Protein AF-A0AAV9UUC0-F1 (afdb_monomer)

pLDDT: mean 75.9, std 23.63, range [29.08, 98.25]

Foldseek 3Di:
DPDPVVVVVVLPPDDDPLSVVCVVVVVVVVLVVVVVVDDDPPDDDDPLVVLLVSLVPDDPVVLVPDDLVSDDPSSSVSSVVSNVVVVVVVVVVVVVPDDDDDDDDDDDDDDDDDDYDDDDDDDDDDDDDDDDDDDDPPPDPDFDDQWDWCQVLVVLLCVLPPDAAADPDPDDFPDKAKDFFWKKWAFPPPVDRDIDIDRGFIKIWGWHCPPHTYIIIITGWFADPPPRGTTPMDTDSNRVSVVNSLVVCVVVVHDDDDDDDDDDDDPQDPLVGHSCSVVVRGDSPD

InterPro domains:
  IPR027377 ZAR1/RTP1-5-like, 3CxxC-type zinc finger [PF13695] (180-280)
  IPR027377 ZAR1/RTP1-5-like, 3CxxC-type zinc finger [SM01328] (180-280)

Radius of gyration: 30.14 Å; Cα contacts (8 Å, |Δi|>4): 290; chains: 1; bounding box: 79×72×81 Å

Secondar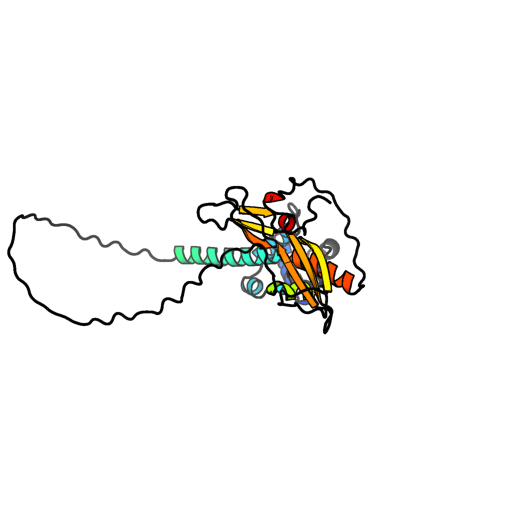y structure (DSSP, 8-state):
---HHHHHHHHHS--STHHHHHHTTTHHHHHHHHHTTT--TT----HHHHHHHHHHHS-HHHHHH--GGGS-HHHHHHHHHHHHHHHHHHHHHHHHTSPPPPP--------------------------------------PPP-SEE--GGGHHHHHTTSSS--B----SPPS-EEEEEEEEEEEESSTT---EEEEEEEEEEEEEE-SSS-EEEEEEEPBB-TTT-PBEEEEE-HHHHHHHHHHHHHHHTT---PPPP------PPP-GGGBHHHHTT---TT-

Nearest PDB structures (foldseek):
  2y8g-assembly1_A  TM=2.691E-01  e=6.510E-01  Homo sapiens
  6ywy-assembly1_M  TM=1.911E-01  e=6.510E-01  Neurospora crassa
  6z1p-assembly1_At  TM=1.693E-01  e=2.198E+00  Tetrahymena thermophila SB210

Solvent-accessible surface area (backbone atoms only — not comparable to full-atom values): 18253 Å² total; per-residue (Å²): 134,82,62,72,66,59,62,54,52,57,66,73,72,59,93,53,76,65,66,67,62,44,56,76,67,68,52,51,65,63,50,51,61,61,48,73,78,71,72,72,94,84,79,86,87,48,76,66,56,54,51,51,53,51,57,73,73,44,55,68,69,59,62,70,68,57,64,64,87,81,46,55,76,68,55,42,49,50,53,52,51,51,54,48,51,56,52,48,56,48,50,54,55,55,62,71,70,57,82,81,83,81,85,82,86,87,81,89,85,90,87,89,87,86,88,88,89,87,91,88,90,83,90,84,85,85,88,79,90,76,82,79,73,84,76,74,80,76,78,75,81,77,77,72,56,64,51,46,71,61,75,89,49,43,66,61,21,46,78,71,39,77,93,56,54,76,46,90,69,90,66,90,61,78,47,70,47,72,40,66,30,37,33,36,30,34,37,59,45,87,90,44,86,55,67,53,73,38,84,70,29,22,22,40,40,34,35,34,64,78,96,46,59,26,32,43,45,47,35,30,32,42,33,32,91,89,75,67,35,47,23,49,75,47,68,42,64,66,57,40,23,51,55,51,28,54,51,51,34,55,75,71,68,46,95,69,85,84,75,84,85,75,90,69,96,65,82,81,73,61,54,93,37,28,42,18,44,76,69,73,44,48,75,83,89,118

Structure (mmCIF, N/CA/C/O backbone):
data_AF-A0AAV9UUC0-F1
#
_entry.id   AF-A0AAV9UUC0-F1
#
loop_
_atom_site.group_PDB
_atom_site.id
_atom_site.type_symbol
_atom_site.label_atom_id
_atom_site.label_alt_id
_atom_site.label_comp_id
_atom_site.label_asym_id
_atom_site.label_entity_id
_atom_site.label_seq_id
_atom_site.pdbx_PDB_ins_code
_atom_site.Cartn_x
_atom_site.Cartn_y
_atom_site.Cartn_z
_atom_site.occupancy
_atom_site.B_iso_or_equiv
_atom_site.auth_seq_id
_atom_site.auth_comp_id
_atom_site.auth_asym_id
_atom_site.auth_atom_id
_atom_site.pdbx_PDB_model_num
ATOM 1 N N . MET A 1 1 ? -36.541 16.004 -33.985 1.00 36.81 1 MET A N 1
ATOM 2 C CA . MET A 1 1 ? -35.226 16.022 -34.664 1.00 36.81 1 MET A CA 1
ATOM 3 C C . MET A 1 1 ? -34.330 17.004 -33.922 1.00 36.81 1 MET A C 1
ATOM 5 O O . MET A 1 1 ? -34.381 18.193 -34.203 1.00 36.81 1 MET A O 1
ATOM 9 N N . LEU A 1 2 ? -33.604 16.548 -32.899 1.00 33.25 2 LEU A N 1
ATOM 10 C CA . LEU A 1 2 ? -32.629 17.401 -32.209 1.00 33.25 2 LEU A CA 1
ATOM 11 C C . LEU A 1 2 ? -31.379 17.520 -33.086 1.00 33.25 2 LEU A C 1
ATOM 13 O O . LEU A 1 2 ? -30.964 16.538 -33.702 1.00 33.25 2 LEU A O 1
ATOM 17 N N . SER A 1 3 ? -30.849 18.739 -33.214 1.00 39.12 3 SER A N 1
ATOM 18 C CA . SER A 1 3 ? -29.801 19.047 -34.185 1.00 39.12 3 SER A CA 1
ATOM 19 C C . SER A 1 3 ? -28.512 18.290 -33.860 1.00 39.12 3 SER A C 1
ATOM 21 O O . SER A 1 3 ? -28.107 18.173 -32.701 1.00 39.12 3 SER A O 1
ATOM 23 N N . LEU A 1 4 ? -27.846 17.806 -34.913 1.00 41.62 4 LEU A N 1
ATOM 24 C CA . LEU A 1 4 ? -26.535 17.141 -34.879 1.00 41.62 4 LEU A CA 1
ATOM 25 C C . LEU A 1 4 ? -25.488 17.893 -34.026 1.00 41.62 4 LEU A C 1
ATOM 27 O O . LEU A 1 4 ? -24.543 17.288 -33.526 1.00 41.62 4 LEU A O 1
ATOM 31 N N . SER A 1 5 ? -25.692 19.191 -33.794 1.00 46.78 5 SER A N 1
ATOM 32 C CA . SER A 1 5 ? -24.848 20.065 -32.983 1.00 46.78 5 SER A CA 1
ATOM 33 C C . SER A 1 5 ? -24.799 19.705 -31.491 1.00 46.78 5 SER A C 1
ATOM 35 O O . SER A 1 5 ? -23.758 19.898 -30.871 1.00 46.78 5 SER A O 1
ATOM 37 N N . ILE A 1 6 ? -25.869 19.155 -30.897 1.00 42.75 6 ILE A N 1
ATOM 38 C CA . ILE A 1 6 ? -25.872 18.787 -29.463 1.00 42.75 6 ILE A CA 1
ATOM 39 C C . ILE A 1 6 ? -25.067 17.499 -29.228 1.00 42.75 6 ILE A C 1
ATOM 41 O O . ILE A 1 6 ? -24.339 17.382 -28.242 1.00 42.75 6 ILE A O 1
ATOM 45 N N . ILE A 1 7 ? -25.142 16.555 -30.170 1.00 44.75 7 ILE A N 1
ATOM 46 C CA . ILE A 1 7 ? -24.402 15.285 -30.121 1.00 44.75 7 ILE A CA 1
ATOM 47 C C . ILE A 1 7 ? -22.898 15.531 -30.325 1.00 44.75 7 ILE A C 1
ATOM 49 O O . ILE A 1 7 ? -22.078 14.945 -29.619 1.00 44.75 7 ILE A O 1
ATOM 53 N N . GLU A 1 8 ? -22.523 16.431 -31.240 1.00 44.78 8 GLU A N 1
ATOM 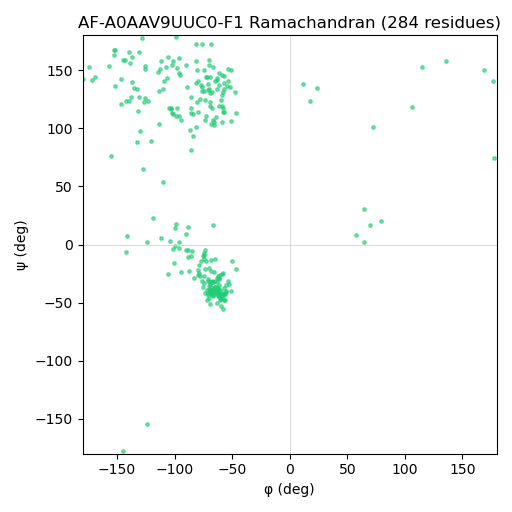54 C CA . GLU A 1 8 ? -21.126 16.853 -31.436 1.00 44.78 8 GLU A CA 1
ATOM 55 C C . GLU A 1 8 ? -20.565 17.600 -30.214 1.00 44.78 8 GLU A C 1
ATOM 57 O O . GLU A 1 8 ? -19.445 17.321 -29.784 1.00 44.78 8 GLU A O 1
ATOM 62 N N . ALA A 1 9 ? -21.358 18.468 -29.574 1.00 45.69 9 ALA A N 1
ATOM 63 C CA . ALA A 1 9 ? -20.947 19.155 -28.348 1.00 45.69 9 ALA A CA 1
ATOM 64 C C . ALA A 1 9 ? -20.687 18.179 -27.181 1.00 45.69 9 ALA A C 1
ATOM 66 O O . ALA A 1 9 ? -19.729 18.355 -26.427 1.00 45.69 9 ALA A O 1
ATOM 67 N N . PHE A 1 10 ? -21.471 17.100 -27.072 1.00 45.47 10 PHE A N 1
ATOM 68 C CA . PHE A 1 10 ? -21.267 16.052 -26.064 1.00 45.47 10 PHE A CA 1
ATOM 69 C C . PHE A 1 10 ? -20.001 15.214 -26.301 1.00 45.47 10 PHE A C 1
ATOM 71 O O . PHE A 1 10 ? -19.339 14.816 -25.341 1.00 45.47 10 PHE A O 1
ATOM 78 N N . LYS A 1 11 ? -19.622 14.972 -27.564 1.00 43.50 11 LYS A N 1
ATOM 79 C CA . LYS A 1 11 ? -18.374 14.266 -27.909 1.00 43.50 11 LYS A CA 1
ATOM 80 C C . LYS A 1 11 ? -17.124 15.068 -27.541 1.00 43.50 11 LYS A C 1
ATOM 82 O O . LYS A 1 11 ? -16.099 14.471 -27.220 1.00 43.50 11 LYS A O 1
ATOM 87 N N . LEU A 1 12 ? -17.207 16.398 -27.594 1.00 43.38 12 LEU A N 1
ATOM 88 C CA . LEU A 1 12 ? -16.079 17.304 -27.358 1.00 43.38 12 LEU A CA 1
ATOM 89 C C . LEU A 1 12 ? -15.881 17.665 -25.874 1.00 43.38 12 LEU A C 1
ATOM 91 O O . LEU A 1 12 ? -14.769 18.015 -25.485 1.00 43.38 12 LEU A O 1
ATOM 95 N N . ALA A 1 13 ? -16.918 17.549 -25.036 1.00 41.41 13 ALA A N 1
ATOM 96 C CA . ALA A 1 13 ? -16.887 17.990 -23.637 1.00 41.41 13 ALA A CA 1
ATOM 97 C C . ALA A 1 13 ? -16.424 16.929 -22.611 1.00 41.41 13 ALA A C 1
ATOM 99 O O . ALA A 1 13 ? -16.280 17.254 -21.434 1.00 41.41 13 ALA A O 1
ATOM 100 N N . ILE A 1 14 ? -16.170 15.676 -23.015 1.00 44.16 14 ILE A N 1
ATOM 101 C CA . ILE A 1 14 ? -15.767 14.592 -22.096 1.00 44.16 14 ILE A CA 1
ATOM 102 C C . ILE A 1 14 ? -14.324 14.142 -22.392 1.00 44.16 14 ILE A C 1
ATOM 104 O O . ILE A 1 14 ? -14.102 13.387 -23.344 1.00 44.16 14 ILE A O 1
ATOM 108 N N . PRO A 1 15 ? -13.324 14.525 -21.576 1.00 46.47 15 PRO A N 1
ATOM 109 C CA . PRO A 1 15 ? -11.965 14.028 -21.732 1.00 46.47 15 PRO A CA 1
ATOM 110 C C . PRO A 1 15 ? -11.796 12.709 -20.964 1.00 46.47 15 PRO A C 1
ATOM 112 O O . PRO A 1 15 ? -11.566 12.726 -19.761 1.00 46.47 15 PRO A O 1
ATOM 115 N N . SER A 1 16 ? -11.888 11.552 -21.631 1.00 47.19 16 SER A N 1
ATOM 116 C CA . SER A 1 16 ? -11.369 10.275 -21.100 1.00 47.19 16 SER A CA 1
ATOM 117 C C . SER A 1 16 ? -11.474 9.132 -22.119 1.00 47.19 16 SER A C 1
ATOM 119 O O . SER A 1 16 ? -12.381 9.083 -22.947 1.00 47.19 16 SER A O 1
ATOM 121 N N . ALA A 1 17 ? -10.584 8.141 -21.996 1.00 41.53 17 ALA A N 1
ATOM 122 C CA . ALA A 1 17 ? -10.609 6.845 -22.682 1.00 41.53 17 ALA A CA 1
ATOM 123 C C . ALA A 1 17 ? -11.957 6.086 -22.594 1.00 41.53 17 ALA A C 1
ATOM 125 O O . ALA A 1 17 ? -12.186 5.147 -23.359 1.00 41.53 17 ALA A O 1
ATOM 126 N N . THR A 1 18 ? -12.856 6.502 -21.699 1.00 45.91 18 THR A N 1
ATOM 127 C CA . THR A 1 18 ? -14.218 5.981 -21.531 1.00 45.91 18 THR A CA 1
ATOM 128 C C . THR A 1 18 ? -15.085 6.187 -22.785 1.00 45.91 18 THR A C 1
ATOM 130 O O . THR A 1 18 ? -15.780 5.263 -23.204 1.00 45.91 18 THR A O 1
ATOM 133 N N . THR A 1 19 ? -14.976 7.334 -23.469 1.00 49.44 19 THR A N 1
ATOM 134 C CA . THR A 1 19 ? -15.800 7.665 -24.651 1.00 49.44 19 THR A CA 1
ATOM 135 C C . THR A 1 19 ? -15.426 6.825 -25.882 1.00 49.44 19 THR A C 1
ATOM 137 O O . THR A 1 19 ? -16.298 6.463 -26.669 1.00 49.44 19 THR A O 1
ATOM 140 N N . ARG A 1 20 ? -14.143 6.437 -26.023 1.00 48.72 20 ARG A N 1
ATOM 141 C CA . ARG A 1 20 ? -13.647 5.565 -27.116 1.00 48.72 20 ARG A CA 1
ATOM 142 C C . ARG A 1 20 ? -14.000 4.087 -26.943 1.00 48.72 20 ARG A C 1
ATOM 144 O O . ARG A 1 20 ? -14.149 3.378 -27.929 1.00 48.72 20 ARG A O 1
ATOM 151 N N . LYS A 1 21 ? -14.095 3.597 -25.705 1.00 51.22 21 LYS A N 1
ATOM 152 C CA . LYS A 1 21 ? -14.371 2.171 -25.435 1.00 51.22 21 LYS A CA 1
ATOM 153 C C . LYS A 1 21 ? -15.841 1.816 -25.567 1.00 51.22 21 LYS A C 1
ATOM 155 O O . LYS A 1 21 ? -16.206 0.682 -25.833 1.00 51.22 21 LYS A O 1
ATOM 160 N N . MET A 1 22 ? -16.688 2.801 -25.356 1.00 44.06 22 MET A N 1
ATOM 161 C CA . MET A 1 22 ? -18.113 2.591 -25.226 1.00 44.06 22 MET A CA 1
ATOM 162 C C . MET A 1 22 ? -18.786 2.800 -26.611 1.00 44.06 22 MET A C 1
ATOM 164 O O . MET A 1 22 ? -19.773 2.136 -26.923 1.00 44.06 22 MET A O 1
ATOM 168 N N . THR A 1 23 ? -18.149 3.558 -27.519 1.00 48.72 23 THR A N 1
ATOM 169 C CA . THR A 1 23 ? -18.440 3.583 -28.970 1.00 48.72 23 THR A CA 1
ATOM 170 C C . THR A 1 23 ? -18.189 2.238 -29.670 1.00 48.72 23 THR A C 1
ATOM 172 O O . THR A 1 23 ? -18.905 1.921 -30.614 1.00 48.72 23 THR A O 1
ATOM 175 N N . SER A 1 24 ? -17.256 1.397 -29.198 1.00 44.88 24 SER A N 1
ATOM 176 C CA . SER A 1 24 ? -16.950 0.104 -29.844 1.00 44.88 24 SER A CA 1
ATOM 177 C C . SER A 1 24 ? -18.012 -0.987 -29.641 1.00 44.88 24 SER A C 1
ATOM 179 O O . SER A 1 24 ? -17.867 -2.076 -30.187 1.00 44.88 24 SER A O 1
ATOM 181 N N . LEU A 1 25 ? -19.052 -0.732 -28.841 1.00 50.44 25 LEU A N 1
ATOM 182 C CA . LEU A 1 25 ? -20.116 -1.698 -28.540 1.00 50.44 25 LEU A CA 1
ATOM 183 C C . LEU A 1 25 ? -21.480 -1.307 -29.139 1.00 50.44 25 LEU A C 1
ATOM 185 O O . LEU A 1 25 ? -22.476 -1.948 -28.822 1.00 50.44 25 LEU A O 1
ATOM 189 N N . GLY A 1 26 ? -21.564 -0.236 -29.943 1.00 50.44 26 GLY A N 1
ATOM 190 C CA . GLY A 1 26 ? -22.827 0.240 -30.542 1.00 50.44 26 GLY A CA 1
ATOM 191 C C . GLY A 1 26 ? -23.881 0.746 -29.538 1.00 50.44 26 GLY A C 1
ATOM 192 O O . GLY A 1 26 ? -24.967 1.155 -29.926 1.00 50.44 26 GLY A O 1
ATOM 193 N N . LEU A 1 27 ? -23.564 0.755 -28.240 1.00 56.34 27 LEU A N 1
ATOM 194 C CA . LEU A 1 27 ? -24.484 1.097 -27.150 1.00 56.34 27 LEU A CA 1
ATOM 195 C C . LEU A 1 27 ? -24.691 2.611 -26.968 1.00 56.34 27 LEU A C 1
ATOM 197 O O . LEU A 1 27 ? -25.663 3.014 -26.338 1.00 56.34 27 LEU A O 1
ATOM 201 N N . TRP A 1 28 ? -23.807 3.460 -27.509 1.00 53.97 28 TRP A N 1
ATOM 202 C CA . TRP A 1 28 ? -23.899 4.919 -27.334 1.00 53.97 28 TRP A CA 1
ATOM 203 C C . TRP A 1 28 ? -25.082 5.558 -28.056 1.00 53.97 28 TRP A C 1
ATOM 205 O O . TRP A 1 28 ? -25.716 6.442 -27.490 1.00 53.97 28 TRP A O 1
ATOM 215 N N . GLU A 1 29 ? -25.405 5.121 -29.274 1.00 50.56 29 GLU A N 1
ATOM 216 C CA . GLU A 1 29 ? -26.487 5.732 -30.061 1.00 50.56 29 GLU A CA 1
ATOM 217 C C . GLU A 1 29 ? -27.864 5.422 -29.465 1.00 50.56 29 GLU A C 1
ATOM 219 O O . GLU A 1 29 ? -28.715 6.303 -29.373 1.00 50.56 29 GLU A O 1
ATOM 224 N N . GLN A 1 30 ? -28.057 4.205 -28.951 1.00 52.56 30 GLN A N 1
ATOM 225 C CA . GLN A 1 30 ? -29.324 3.782 -28.350 1.00 52.56 30 GLN A CA 1
ATOM 226 C C . GLN A 1 30 ? -29.550 4.401 -26.960 1.00 52.56 30 GLN A C 1
ATOM 228 O O . GLN A 1 30 ? -30.676 4.725 -26.588 1.00 52.56 30 GLN A O 1
ATOM 233 N N . VAL A 1 31 ? -28.470 4.623 -26.207 1.00 53.94 31 VAL A N 1
ATOM 234 C CA . VAL A 1 31 ? -28.498 5.296 -24.902 1.00 53.94 31 VAL A CA 1
ATOM 235 C C . VAL A 1 31 ? -28.730 6.802 -25.064 1.00 53.94 31 VAL A C 1
ATOM 237 O O . VAL A 1 31 ? -29.563 7.352 -24.350 1.00 53.94 31 VAL A O 1
ATOM 240 N N . LEU A 1 32 ? -28.091 7.459 -26.041 1.00 52.97 32 LEU A N 1
ATOM 241 C CA . LEU A 1 32 ? -28.330 8.876 -26.350 1.00 52.97 32 LEU A CA 1
ATOM 242 C C . LEU A 1 32 ? -29.757 9.138 -26.852 1.00 52.97 32 LEU A C 1
ATOM 244 O O . LEU A 1 32 ? -30.347 10.146 -26.469 1.00 52.97 32 LEU A O 1
ATOM 248 N N . SER A 1 33 ? -30.334 8.222 -27.640 1.00 55.28 33 SER A N 1
ATOM 249 C CA . SER A 1 33 ? -31.739 8.318 -28.058 1.00 55.28 33 SER A CA 1
ATOM 250 C C . SER A 1 33 ? -32.708 8.265 -26.872 1.00 55.28 33 SER A C 1
ATOM 252 O O . SER A 1 33 ? -33.665 9.029 -26.854 1.00 55.28 33 SER A O 1
ATOM 254 N N . ASN A 1 34 ? -32.428 7.440 -25.856 1.00 50.94 34 ASN A N 1
ATOM 255 C CA . ASN A 1 34 ? -33.255 7.347 -24.645 1.00 50.94 34 ASN A CA 1
ATOM 256 C C . ASN A 1 34 ? -33.013 8.504 -23.650 1.00 50.94 34 ASN A C 1
ATOM 258 O O . ASN A 1 34 ? -33.908 8.863 -22.892 1.00 50.94 34 ASN A O 1
ATOM 262 N N . LEU A 1 35 ? -31.819 9.111 -23.645 1.00 54.06 35 LEU A N 1
ATOM 263 C CA . LEU A 1 35 ? -31.491 10.291 -22.823 1.00 54.06 35 LEU A CA 1
ATOM 264 C C . LEU A 1 35 ? -32.112 11.589 -23.353 1.00 54.06 35 LEU A C 1
ATOM 266 O O . LEU A 1 35 ? -32.373 12.505 -22.571 1.00 54.06 35 LEU A O 1
ATOM 270 N N . ALA A 1 36 ? -32.359 11.670 -24.663 1.00 50.41 36 ALA A N 1
ATOM 271 C CA . ALA A 1 36 ? -32.919 12.851 -25.313 1.00 50.41 36 ALA A CA 1
ATOM 272 C C . ALA A 1 36 ? -34.390 13.132 -24.942 1.00 50.41 36 ALA A C 1
ATOM 274 O O . ALA A 1 36 ? -34.869 14.236 -25.192 1.00 50.41 36 ALA A O 1
ATOM 275 N N . GLU A 1 37 ? -35.092 12.179 -24.321 1.00 49.06 37 GLU A N 1
ATOM 276 C CA . GLU A 1 37 ? -36.500 12.332 -23.925 1.00 49.06 37 GLU A CA 1
ATOM 277 C C . GLU A 1 37 ? -36.699 12.759 -22.456 1.00 49.06 37 GLU A C 1
ATOM 279 O O . GLU A 1 37 ? -37.833 13.015 -22.057 1.00 49.06 37 GLU A O 1
ATOM 284 N N . GLY A 1 38 ? -35.635 12.890 -21.645 1.00 51.22 38 GLY A N 1
ATOM 285 C CA . GLY A 1 38 ? -35.800 13.065 -20.190 1.00 51.22 38 GLY A CA 1
ATOM 286 C C . GLY A 1 38 ? -34.850 14.005 -19.441 1.00 51.22 38 GLY A C 1
ATOM 287 O O . GLY A 1 38 ? -35.076 14.238 -18.254 1.00 51.22 38 GLY A O 1
ATOM 288 N N . LEU A 1 39 ? -33.808 14.567 -20.060 1.00 46.81 39 LEU A N 1
ATOM 289 C CA . LEU A 1 39 ? -32.866 15.432 -19.337 1.00 46.81 39 LEU A CA 1
ATOM 290 C C . LEU A 1 39 ? -33.228 16.917 -19.456 1.00 46.81 39 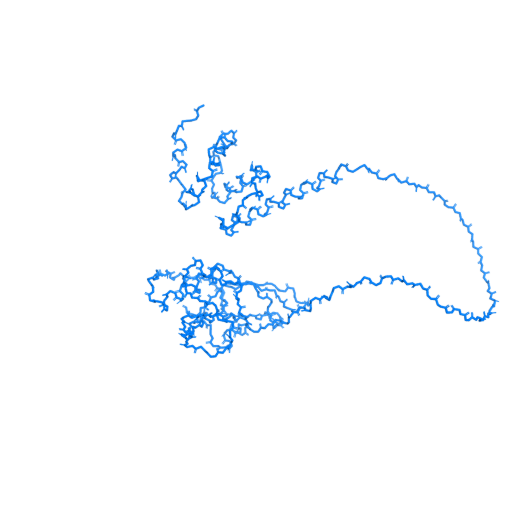LEU A C 1
ATOM 292 O O . LEU A 1 39 ? -32.995 17.552 -20.483 1.00 46.81 39 LEU A O 1
ATOM 296 N N . THR A 1 40 ? -33.742 17.502 -18.372 1.00 46.97 40 THR A N 1
ATOM 297 C CA . THR A 1 40 ? -33.781 18.961 -18.224 1.00 46.97 40 THR A CA 1
ATOM 298 C C . THR A 1 40 ? -32.375 19.470 -17.902 1.00 46.97 40 THR A C 1
ATOM 300 O O . THR A 1 40 ? -31.678 18.943 -17.037 1.00 46.97 40 THR A O 1
ATOM 303 N N . ALA A 1 41 ? -31.943 20.511 -18.616 1.00 43.00 41 ALA A N 1
ATOM 304 C CA . ALA A 1 41 ? -30.584 21.064 -18.606 1.00 43.00 41 ALA A CA 1
ATOM 305 C C . ALA A 1 41 ? -30.140 21.722 -17.275 1.00 43.00 41 ALA A C 1
ATOM 307 O O . ALA A 1 41 ? -29.186 22.494 -17.258 1.00 43.00 41 ALA A O 1
ATOM 308 N N . ALA A 1 42 ? -30.827 21.457 -16.161 1.00 42.03 42 ALA A N 1
ATOM 309 C CA . ALA A 1 42 ? -30.701 22.227 -14.927 1.00 42.03 42 ALA A CA 1
ATOM 310 C C . ALA A 1 42 ? -29.798 21.605 -13.845 1.00 42.03 42 ALA A C 1
ATOM 312 O O . ALA A 1 42 ? -29.626 22.231 -12.806 1.00 42.03 42 ALA A O 1
ATOM 313 N N . ASN A 1 43 ? -29.204 20.420 -14.035 1.00 51.72 43 ASN A N 1
ATOM 314 C CA . ASN A 1 43 ? -28.280 19.862 -13.033 1.00 51.72 43 ASN A CA 1
ATOM 315 C C . ASN A 1 43 ? -27.267 18.876 -13.632 1.00 51.72 43 ASN A C 1
ATOM 317 O O . ASN A 1 43 ? -27.385 17.662 -13.480 1.00 51.72 43 ASN A O 1
ATOM 321 N N . ILE A 1 44 ? -26.249 19.403 -14.312 1.00 53.81 44 ILE A N 1
ATOM 322 C CA . ILE A 1 44 ? -25.101 18.616 -14.775 1.00 53.81 44 ILE A CA 1
ATOM 323 C C . ILE A 1 44 ? -23.852 19.217 -14.137 1.00 53.81 44 ILE A C 1
ATOM 325 O O . ILE A 1 44 ? -23.258 20.129 -14.700 1.00 53.81 44 ILE A O 1
ATOM 329 N N . ASN A 1 45 ? -23.485 18.741 -12.945 1.00 54.78 45 ASN A N 1
ATOM 330 C CA . ASN A 1 45 ? -22.299 19.234 -12.236 1.00 54.78 45 ASN A CA 1
ATOM 331 C C . ASN A 1 45 ? -21.281 18.144 -11.853 1.00 54.78 45 ASN A C 1
ATOM 333 O O . ASN A 1 45 ? -20.243 18.489 -11.297 1.00 54.78 45 ASN A O 1
ATOM 337 N N . ASP A 1 46 ? -21.489 16.868 -12.199 1.00 74.69 46 ASP A N 1
ATOM 338 C CA . ASP A 1 46 ? -20.464 15.837 -11.988 1.00 74.69 46 ASP A CA 1
ATOM 339 C C . ASP A 1 46 ? -20.569 14.691 -13.014 1.00 74.69 46 ASP A C 1
ATOM 341 O O . ASP A 1 46 ? -21.656 14.197 -13.323 1.00 74.69 46 ASP A O 1
ATOM 345 N N . ALA A 1 47 ? -19.426 14.247 -13.545 1.00 71.62 47 ALA A N 1
ATOM 346 C CA . ALA A 1 47 ? -19.331 13.079 -14.422 1.00 71.62 47 ALA A CA 1
ATOM 347 C C . ALA A 1 47 ? -19.788 11.792 -13.710 1.00 71.62 47 ALA A C 1
ATOM 349 O O . ALA A 1 47 ? -20.310 10.874 -14.348 1.00 71.62 47 ALA A O 1
ATOM 350 N N . GLU A 1 48 ? -19.636 11.736 -12.384 1.00 80.31 48 GLU A N 1
ATOM 351 C CA . GLU A 1 48 ? -20.136 10.640 -11.556 1.00 80.31 48 GLU A CA 1
ATOM 352 C C . GLU A 1 48 ? -21.671 10.586 -11.526 1.00 80.31 48 GLU A C 1
ATOM 354 O O . GLU A 1 48 ? -22.245 9.497 -11.615 1.00 80.31 48 GLU A O 1
ATOM 359 N N . ASP A 1 49 ? -22.344 11.739 -11.484 1.00 81.31 49 ASP A N 1
ATOM 360 C CA . ASP A 1 49 ? -23.809 11.819 -11.475 1.00 81.31 49 ASP A CA 1
ATOM 361 C C . ASP A 1 49 ? -24.406 11.389 -12.814 1.00 81.31 49 ASP A C 1
ATOM 363 O O . ASP A 1 49 ? -25.369 10.618 -12.843 1.00 81.31 49 ASP A O 1
ATOM 367 N N . ILE A 1 50 ? -23.787 11.801 -13.926 1.00 82.94 50 ILE A N 1
ATOM 368 C CA . ILE A 1 50 ? -24.166 11.328 -15.265 1.00 82.94 50 ILE A CA 1
ATOM 369 C C . ILE A 1 50 ? -24.060 9.802 -15.316 1.00 82.94 50 ILE A C 1
ATOM 371 O O . ILE A 1 50 ? -24.989 9.124 -15.753 1.00 82.94 50 ILE A O 1
ATOM 375 N N . PHE A 1 51 ? -22.953 9.237 -14.831 1.00 87.31 51 PHE A N 1
ATOM 376 C CA . PHE A 1 51 ? -22.757 7.792 -14.843 1.00 87.31 51 PHE A CA 1
ATOM 377 C C . PHE A 1 51 ? -23.785 7.056 -13.974 1.00 87.31 51 PHE A C 1
ATOM 379 O O . PHE A 1 51 ? -24.326 6.032 -14.391 1.00 87.31 51 PHE A O 1
ATOM 386 N N . ARG A 1 52 ? -24.125 7.585 -12.793 1.00 86.81 52 ARG A N 1
ATOM 387 C CA . ARG A 1 52 ? -25.191 7.025 -11.946 1.00 86.81 52 ARG A CA 1
ATOM 388 C C . ARG A 1 52 ? -26.552 7.060 -12.638 1.00 86.81 52 ARG A C 1
ATOM 390 O O . ARG A 1 52 ? -27.266 6.059 -12.605 1.00 86.81 52 ARG A O 1
ATOM 397 N N . GLN A 1 53 ? -26.892 8.164 -13.300 1.00 84.38 53 GLN A N 1
ATOM 398 C CA . GLN A 1 53 ? -28.136 8.276 -14.064 1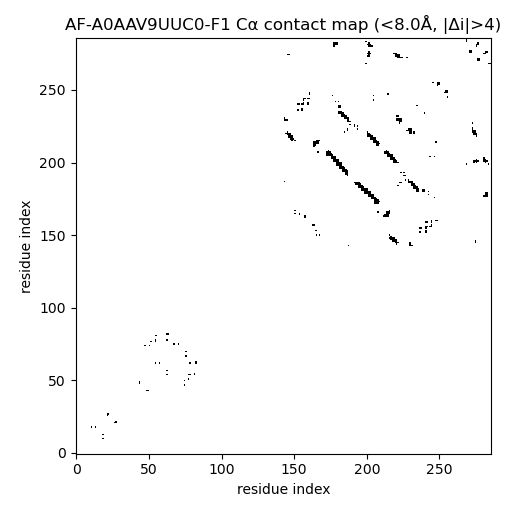.00 84.38 53 GLN A CA 1
ATOM 399 C C . GLN A 1 53 ? -28.172 7.288 -15.236 1.00 84.38 53 GLN A C 1
ATOM 401 O O . GLN A 1 53 ? -29.199 6.647 -15.460 1.00 84.38 53 GLN A O 1
ATOM 406 N N . LEU A 1 54 ? -27.049 7.092 -15.935 1.00 88.00 54 LEU A N 1
ATOM 407 C CA . LEU A 1 54 ? -26.926 6.084 -16.991 1.00 88.00 54 LEU A CA 1
ATOM 408 C C . LEU A 1 54 ? -27.195 4.671 -16.467 1.00 88.00 54 LEU A C 1
ATOM 410 O O . LEU A 1 54 ? -27.962 3.926 -17.075 1.00 88.00 54 LEU A O 1
ATOM 414 N N . LEU A 1 55 ? -26.603 4.300 -15.328 1.00 92.62 55 LEU A N 1
ATOM 415 C CA . LEU A 1 55 ? -26.835 2.991 -14.714 1.00 92.62 55 LEU A CA 1
ATOM 416 C C . LEU A 1 55 ? -28.296 2.806 -14.293 1.00 92.62 55 LEU A C 1
ATOM 418 O O . LEU A 1 55 ? -28.853 1.732 -14.522 1.00 92.62 55 LEU A O 1
ATOM 422 N N . ALA A 1 56 ? -28.927 3.846 -13.741 1.00 89.44 56 ALA A N 1
ATOM 423 C CA . ALA A 1 56 ? -30.326 3.812 -13.321 1.00 89.44 56 ALA A CA 1
ATOM 424 C C . ALA A 1 56 ? -31.285 3.538 -14.495 1.00 89.44 56 ALA A C 1
ATOM 426 O O . ALA A 1 56 ? -32.224 2.759 -14.340 1.00 89.44 56 ALA A O 1
ATOM 427 N N . HIS A 1 57 ? -31.010 4.091 -15.681 1.00 86.12 57 HIS A N 1
ATOM 428 C CA . HIS A 1 57 ? -31.839 3.899 -16.881 1.00 86.12 57 HIS A CA 1
ATOM 429 C C . HIS A 1 57 ? -31.441 2.671 -17.721 1.00 86.12 57 HIS A C 1
ATOM 431 O O . HIS A 1 57 ? -32.182 2.255 -18.610 1.00 86.12 57 HIS A O 1
ATOM 437 N N . MET A 1 58 ? -30.294 2.046 -17.444 1.00 88.81 58 MET A N 1
ATOM 438 C CA . MET A 1 58 ? -29.821 0.875 -18.186 1.00 88.81 58 MET A CA 1
ATOM 439 C C . MET A 1 58 ? -30.674 -0.373 -17.881 1.00 88.81 58 MET A C 1
ATOM 441 O O . MET A 1 58 ? -30.870 -0.701 -16.708 1.00 88.81 58 MET A O 1
ATOM 445 N N . PRO A 1 59 ? -31.129 -1.155 -18.880 1.00 89.94 59 PRO A N 1
ATOM 446 C CA . PRO A 1 59 ? -31.823 -2.423 -18.650 1.00 89.94 59 PRO A CA 1
ATOM 447 C C . PRO A 1 59 ? -30.991 -3.412 -17.824 1.00 89.94 59 PRO A C 1
ATOM 449 O O . PRO A 1 59 ? -29.773 -3.503 -17.977 1.00 89.94 59 PRO A O 1
ATOM 452 N N . ARG A 1 60 ? -31.639 -4.210 -16.961 1.00 86.00 60 ARG A N 1
ATOM 453 C CA . ARG A 1 60 ? -30.942 -5.150 -16.054 1.00 86.00 60 ARG A CA 1
ATOM 454 C C . ARG A 1 60 ? -30.012 -6.114 -16.788 1.00 86.00 60 ARG A C 1
ATOM 456 O O . ARG A 1 60 ? -28.936 -6.411 -16.282 1.00 86.00 60 ARG A O 1
ATOM 463 N N . GLU A 1 61 ? -30.427 -6.621 -17.941 1.00 85.38 61 GLU A N 1
ATOM 464 C CA . GLU A 1 61 ? -29.587 -7.541 -18.707 1.00 85.38 61 GLU A CA 1
ATOM 465 C C . GLU A 1 61 ? -28.294 -6.882 -19.170 1.00 85.38 61 GLU A C 1
ATOM 467 O O . GLU A 1 61 ? -27.230 -7.480 -19.048 1.00 85.38 61 GLU A O 1
ATOM 472 N N . GLN A 1 62 ? -28.374 -5.633 -19.628 1.00 83.19 62 GLN A N 1
ATOM 473 C CA . GLN A 1 62 ? -27.201 -4.864 -20.027 1.00 83.19 62 GLN A CA 1
ATOM 474 C C . GLN A 1 62 ? -26.319 -4.553 -18.813 1.00 83.19 62 GLN A C 1
ATOM 476 O O . GLN A 1 62 ? -25.118 -4.806 -18.861 1.00 83.19 62 GLN A O 1
ATOM 481 N N . LEU A 1 63 ? -26.919 -4.146 -17.687 1.00 89.62 63 LEU A N 1
ATOM 482 C CA . LEU A 1 63 ? -26.205 -3.899 -16.429 1.00 89.62 63 LEU A CA 1
ATOM 483 C C . LEU A 1 63 ? -25.432 -5.139 -15.941 1.00 89.62 63 LEU A C 1
ATOM 485 O O . LEU A 1 63 ? -24.328 -5.026 -15.410 1.00 89.62 63 LEU A O 1
ATOM 489 N N . ASN A 1 64 ? -25.986 -6.339 -16.121 1.00 88.75 64 ASN A N 1
ATOM 490 C CA . ASN A 1 64 ? -25.342 -7.595 -15.724 1.00 88.75 64 ASN A CA 1
ATOM 491 C C . ASN A 1 64 ? -24.260 -8.063 -16.707 1.00 88.75 64 ASN A C 1
ATOM 493 O O . ASN A 1 64 ? -23.360 -8.789 -16.297 1.00 88.75 64 ASN A O 1
ATOM 497 N N . ARG A 1 65 ? -24.330 -7.644 -17.975 1.00 87.44 65 ARG A N 1
ATOM 498 C CA . ARG A 1 65 ? -23.325 -7.952 -19.007 1.00 87.44 65 ARG A CA 1
ATOM 499 C C . ARG A 1 65 ? -22.140 -6.984 -19.003 1.00 87.44 65 ARG A C 1
ATOM 501 O O . ARG A 1 65 ? -21.191 -7.206 -19.748 1.00 87.44 65 ARG A O 1
ATOM 508 N N . LEU A 1 66 ? -22.175 -5.931 -18.182 1.00 86.69 66 LEU A N 1
ATOM 509 C CA . LEU A 1 66 ? -21.044 -5.018 -18.040 1.00 86.69 66 LEU A CA 1
ATOM 510 C C . LEU A 1 66 ? -19.813 -5.763 -17.514 1.00 86.69 66 LEU A C 1
ATOM 512 O O . LEU A 1 66 ? -19.824 -6.294 -16.398 1.00 86.69 66 LEU A O 1
ATOM 516 N N . ASP A 1 67 ? -18.748 -5.753 -18.312 1.00 85.69 67 ASP A N 1
ATOM 517 C CA . ASP A 1 67 ? -17.439 -6.257 -17.914 1.00 85.69 67 ASP A CA 1
ATOM 518 C C . ASP A 1 67 ? -16.791 -5.291 -16.920 1.00 85.69 67 ASP A C 1
ATOM 520 O O . ASP A 1 67 ? -16.374 -4.183 -17.270 1.00 85.69 67 ASP A O 1
ATOM 524 N N . MET A 1 68 ? -16.677 -5.741 -15.670 1.00 82.25 68 MET A N 1
ATOM 525 C CA . MET A 1 68 ? -16.109 -4.961 -14.574 1.00 82.25 68 MET A CA 1
ATOM 526 C C . MET A 1 68 ? -14.664 -4.526 -14.851 1.00 82.25 68 MET A C 1
ATOM 528 O O . MET A 1 68 ? -14.244 -3.502 -14.317 1.00 82.25 68 MET A O 1
ATOM 532 N N . GLY A 1 69 ? -13.909 -5.245 -15.691 1.00 71.69 69 GLY A N 1
ATOM 533 C CA . GLY A 1 69 ? -12.539 -4.900 -16.077 1.00 71.69 69 GLY A CA 1
ATOM 534 C C . GLY A 1 69 ? -12.417 -3.549 -16.787 1.00 71.69 69 GLY A C 1
ATOM 535 O O . GLY A 1 69 ? -11.390 -2.883 -16.657 1.00 71.69 69 GLY A O 1
ATOM 536 N N . ASN A 1 70 ? -13.484 -3.091 -17.448 1.00 81.56 70 ASN A N 1
ATOM 537 C CA . ASN A 1 70 ? -13.478 -1.868 -18.256 1.00 81.56 70 ASN A CA 1
ATOM 538 C C . ASN A 1 70 ? -13.749 -0.576 -17.479 1.00 81.56 70 ASN A C 1
ATOM 540 O O . ASN A 1 70 ? -13.551 0.506 -18.030 1.00 81.56 70 ASN A O 1
ATOM 544 N N . TYR A 1 71 ? -14.158 -0.680 -16.215 1.00 84.94 71 TYR A N 1
ATOM 545 C CA . TYR A 1 71 ? -14.566 0.459 -15.390 1.00 84.94 71 TYR A CA 1
ATOM 546 C C . TYR A 1 71 ? -13.517 0.785 -14.327 1.00 84.94 71 TYR A C 1
ATOM 548 O O . TYR A 1 71 ? -12.778 -0.098 -13.881 1.00 84.94 71 TYR A O 1
ATOM 556 N N . ASN A 1 72 ? -13.444 2.039 -13.883 1.00 80.38 72 ASN A N 1
ATOM 557 C CA . ASN A 1 72 ? -12.614 2.432 -12.743 1.00 80.38 72 ASN A CA 1
ATOM 558 C C . ASN A 1 72 ? -13.272 2.022 -11.405 1.00 80.38 72 ASN A C 1
ATOM 560 O O . ASN A 1 72 ? -14.398 1.533 -11.367 1.00 80.38 72 ASN A O 1
ATOM 564 N N . ARG A 1 73 ? -12.576 2.179 -10.272 1.00 72.38 73 ARG A N 1
ATOM 565 C CA . ARG A 1 73 ? -13.079 1.717 -8.961 1.00 72.38 73 ARG A CA 1
ATOM 566 C C . ARG A 1 73 ? -14.409 2.364 -8.557 1.00 72.38 73 ARG A C 1
ATOM 568 O O . ARG A 1 73 ? -15.249 1.681 -7.974 1.00 72.38 73 ARG A O 1
ATOM 575 N N . THR A 1 74 ? -14.569 3.656 -8.817 1.00 77.12 74 THR A N 1
ATOM 576 C CA . THR A 1 74 ? -15.770 4.410 -8.453 1.00 77.12 74 THR A CA 1
ATOM 577 C C . THR A 1 74 ? -16.952 3.970 -9.312 1.00 77.12 74 THR A C 1
ATOM 579 O O . THR A 1 74 ? -17.994 3.600 -8.783 1.00 77.12 74 THR A O 1
ATOM 582 N N . GLU A 1 75 ? -16.741 3.842 -10.620 1.00 86.00 75 GLU A N 1
ATOM 583 C CA . GLU A 1 75 ? -17.735 3.318 -11.562 1.00 86.00 75 GLU A CA 1
ATOM 584 C C . GLU A 1 75 ? -18.133 1.869 -11.239 1.00 86.00 75 GLU A C 1
ATOM 586 O O . GLU A 1 75 ? -19.319 1.554 -11.192 1.00 86.00 75 GLU A O 1
ATOM 591 N N . ARG A 1 76 ? -17.168 0.986 -10.930 1.00 90.00 76 ARG A N 1
ATOM 592 C CA . ARG A 1 76 ? -17.451 -0.398 -10.499 1.00 90.00 76 ARG A CA 1
ATOM 593 C C . ARG A 1 76 ? -18.315 -0.427 -9.247 1.00 90.00 76 ARG A C 1
ATOM 595 O O . ARG A 1 76 ? -19.261 -1.202 -9.174 1.00 90.00 76 ARG A O 1
ATOM 602 N N . ARG A 1 77 ? -18.005 0.439 -8.277 1.00 92.19 77 ARG A N 1
ATOM 603 C CA . ARG A 1 77 ? -18.805 0.584 -7.063 1.00 92.19 77 ARG A CA 1
ATOM 604 C C . ARG A 1 77 ? -20.231 1.015 -7.400 1.00 92.19 77 ARG A C 1
ATOM 606 O O . ARG A 1 77 ? -21.151 0.469 -6.810 1.00 92.19 77 ARG A O 1
ATOM 613 N N . PHE A 1 78 ? -20.424 1.940 -8.336 1.00 93.75 78 PHE A N 1
ATOM 614 C CA . PHE A 1 78 ? -21.763 2.376 -8.744 1.00 93.75 78 PHE A CA 1
ATOM 615 C C . PHE A 1 78 ? -22.532 1.269 -9.474 1.00 93.75 78 PHE A C 1
ATOM 617 O O . PHE A 1 78 ? -23.715 1.083 -9.207 1.00 9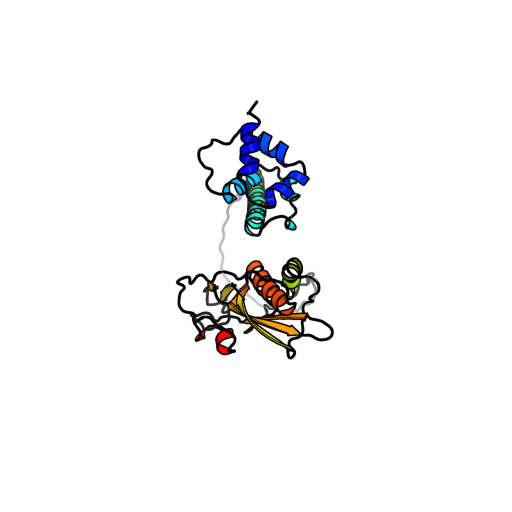3.75 78 PHE A O 1
ATOM 624 N N . ILE A 1 79 ? -21.860 0.482 -10.321 1.00 92.00 79 ILE A N 1
ATOM 625 C CA . ILE A 1 79 ? -22.448 -0.698 -10.975 1.00 92.00 79 ILE A CA 1
ATOM 626 C C . ILE A 1 79 ? -22.907 -1.720 -9.926 1.00 92.00 79 ILE A C 1
ATOM 628 O O . ILE A 1 79 ? -24.031 -2.217 -9.996 1.00 92.00 79 ILE A O 1
ATOM 632 N N . ASP A 1 80 ? -22.058 -2.026 -8.942 1.00 92.88 80 ASP A N 1
ATOM 633 C CA . ASP A 1 80 ? -22.389 -2.973 -7.876 1.00 92.88 80 ASP A CA 1
ATOM 634 C C . ASP A 1 80 ? -23.499 -2.440 -6.956 1.00 92.88 80 ASP A C 1
ATOM 636 O O . ASP A 1 80 ? -24.421 -3.186 -6.621 1.00 92.88 80 ASP A O 1
ATOM 640 N N . GLU A 1 81 ? -23.457 -1.154 -6.589 1.00 93.88 81 GLU A N 1
ATOM 641 C CA . GLU A 1 81 ? -24.521 -0.478 -5.833 1.00 93.88 81 GLU A CA 1
ATOM 642 C C . GLU A 1 81 ? -25.864 -0.597 -6.567 1.00 93.88 81 GLU A C 1
ATOM 644 O O . GLU A 1 81 ? -26.849 -1.031 -5.971 1.00 93.88 81 GLU A O 1
ATOM 649 N N . GLU A 1 82 ? -25.904 -0.312 -7.870 1.00 95.44 82 GLU A N 1
ATOM 650 C CA . GLU A 1 82 ? -27.136 -0.375 -8.660 1.00 95.44 82 GLU A CA 1
ATOM 651 C C . GLU A 1 82 ? -27.664 -1.812 -8.813 1.00 95.44 82 GLU A C 1
ATOM 653 O O . GLU A 1 82 ? -28.868 -2.064 -8.692 1.00 95.44 82 GLU A O 1
ATOM 658 N N . ARG A 1 83 ? -26.776 -2.800 -8.993 1.00 94.50 83 ARG A N 1
ATOM 659 C CA . ARG A 1 83 ? -27.155 -4.226 -9.005 1.00 94.50 83 ARG A CA 1
ATOM 660 C C . ARG A 1 83 ? -27.795 -4.647 -7.681 1.00 94.50 83 ARG A C 1
ATOM 662 O O . ARG A 1 83 ? -28.821 -5.333 -7.690 1.00 94.50 83 ARG A O 1
ATOM 669 N N . VAL A 1 84 ? -27.218 -4.228 -6.552 1.00 93.25 84 VAL A N 1
ATOM 670 C CA . VAL A 1 84 ? -27.747 -4.516 -5.210 1.00 93.25 84 VAL A CA 1
ATOM 671 C C . VAL A 1 84 ? -29.080 -3.808 -4.983 1.00 93.25 84 VAL A C 1
ATOM 673 O O . VAL A 1 84 ? -30.020 -4.445 -4.506 1.00 93.25 84 VAL A O 1
ATOM 676 N N . ASN A 1 85 ? -29.199 -2.535 -5.360 1.00 92.75 85 ASN A N 1
ATOM 677 C CA . ASN A 1 85 ? -30.435 -1.764 -5.222 1.00 92.75 85 ASN A CA 1
ATOM 678 C C . ASN A 1 85 ? -31.595 -2.438 -5.966 1.00 92.75 85 ASN A C 1
ATOM 680 O O . ASN A 1 85 ? -32.656 -2.668 -5.387 1.00 92.75 85 ASN A O 1
ATOM 684 N N . ARG A 1 86 ? -31.369 -2.873 -7.212 1.00 91.94 86 ARG A N 1
ATOM 685 C CA . ARG A 1 86 ? -32.376 -3.598 -8.006 1.00 91.94 86 ARG A CA 1
ATOM 686 C C . ARG A 1 86 ? -32.710 -4.978 -7.449 1.00 91.94 86 ARG A C 1
ATOM 688 O O . ARG A 1 86 ? -33.832 -5.450 -7.625 1.00 91.94 86 ARG A O 1
ATOM 695 N N . ALA A 1 87 ? -31.752 -5.657 -6.820 1.00 89.12 87 ALA A N 1
ATOM 696 C CA . ALA A 1 87 ? -32.006 -6.933 -6.157 1.00 89.12 87 ALA A CA 1
ATOM 697 C C . ALA A 1 87 ? -32.891 -6.753 -4.914 1.00 89.12 87 ALA A C 1
ATOM 699 O O . ALA A 1 87 ? -33.839 -7.517 -4.742 1.00 89.12 87 ALA A O 1
ATOM 700 N N . ARG A 1 88 ? -32.632 -5.716 -4.106 1.00 90.81 88 ARG A N 1
ATOM 701 C CA . ARG A 1 88 ? -33.456 -5.358 -2.940 1.00 90.81 88 ARG A CA 1
ATOM 702 C C . ARG A 1 88 ? -34.868 -4.954 -3.343 1.00 90.81 88 ARG A C 1
ATOM 704 O O . ARG A 1 88 ? -35.804 -5.590 -2.889 1.00 90.81 88 ARG A O 1
ATOM 711 N N . ALA A 1 89 ? -35.016 -4.037 -4.301 1.00 87.25 89 ALA A N 1
ATOM 712 C CA . ALA A 1 89 ? -36.331 -3.607 -4.782 1.00 87.25 89 ALA A CA 1
ATOM 713 C C . ALA A 1 89 ? -37.200 -4.782 -5.275 1.00 87.25 89 ALA A C 1
ATOM 715 O O . ALA A 1 89 ? -38.409 -4.802 -5.071 1.00 87.25 89 ALA A O 1
ATOM 716 N N . ARG A 1 90 ? -36.591 -5.806 -5.890 1.00 85.69 90 ARG A N 1
ATOM 717 C CA . ARG A 1 90 ? -37.304 -7.036 -6.278 1.00 85.69 90 ARG A CA 1
ATOM 718 C C . ARG A 1 90 ? -37.675 -7.917 -5.094 1.00 85.69 90 ARG A C 1
ATOM 720 O O . ARG A 1 90 ? -38.750 -8.502 -5.117 1.00 85.69 90 ARG A O 1
ATOM 727 N N . ALA A 1 91 ? -36.796 -8.043 -4.104 1.00 82.50 91 ALA A N 1
ATOM 728 C CA . ALA A 1 91 ? -37.102 -8.774 -2.880 1.00 82.50 91 ALA A CA 1
ATOM 729 C C . ALA A 1 91 ? -38.259 -8.104 -2.120 1.0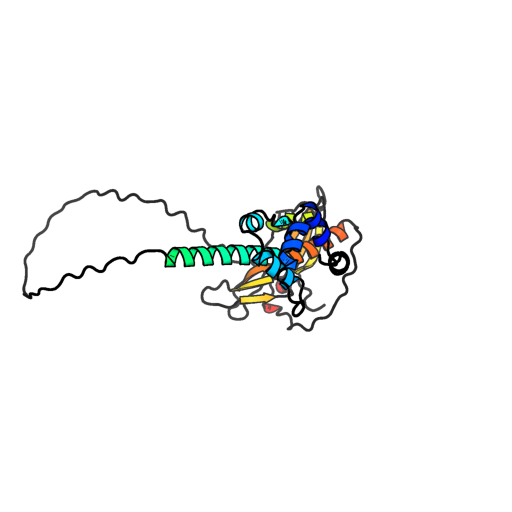0 82.50 91 ALA A C 1
ATOM 731 O O . ALA A 1 91 ? -39.167 -8.798 -1.674 1.00 82.50 91 ALA A O 1
ATOM 732 N N . ASP A 1 92 ? -38.281 -6.772 -2.079 1.00 84.56 92 ASP A N 1
ATOM 733 C CA . ASP A 1 92 ? -39.340 -5.989 -1.439 1.00 84.56 92 ASP A CA 1
ATOM 734 C C . ASP A 1 92 ? -40.682 -6.135 -2.187 1.00 84.56 92 ASP A C 1
ATOM 736 O O . ASP A 1 92 ? -41.723 -6.381 -1.572 1.00 84.56 92 ASP A O 1
ATOM 740 N N . LEU A 1 93 ? -40.670 -6.097 -3.528 1.00 81.31 93 LEU A N 1
ATOM 741 C CA . LEU A 1 93 ? -41.857 -6.380 -4.352 1.00 81.31 93 LEU A CA 1
ATOM 742 C C . LEU A 1 93 ? -42.344 -7.833 -4.215 1.00 81.31 93 LEU A C 1
ATOM 744 O O . LEU A 1 93 ? -43.547 -8.086 -4.230 1.00 81.31 93 LEU A O 1
ATOM 748 N N . ALA A 1 94 ? -41.430 -8.795 -4.075 1.00 76.62 94 ALA A N 1
ATOM 749 C CA . ALA A 1 94 ? -41.777 -10.198 -3.864 1.00 76.62 94 ALA A CA 1
ATOM 750 C C . ALA A 1 94 ? -42.370 -10.442 -2.466 1.00 76.62 94 ALA A C 1
ATOM 752 O O . ALA A 1 94 ? -43.298 -11.235 -2.331 1.00 76.62 94 ALA A O 1
ATOM 753 N N . ALA A 1 95 ? -41.880 -9.736 -1.444 1.00 72.56 95 ALA A N 1
ATOM 754 C CA . ALA A 1 95 ? -42.411 -9.798 -0.084 1.00 72.56 95 ALA A CA 1
ATOM 755 C C . ALA A 1 95 ? -43.807 -9.163 0.031 1.00 72.56 95 ALA A C 1
ATOM 757 O O . ALA A 1 95 ? -44.639 -9.640 0.795 1.00 72.56 95 ALA A O 1
ATOM 758 N N . THR A 1 96 ? -44.087 -8.129 -0.766 1.00 71.00 96 THR A N 1
ATOM 759 C CA . THR A 1 96 ? -45.386 -7.431 -0.765 1.00 71.00 96 THR A CA 1
ATOM 760 C C . THR A 1 96 ? -46.502 -8.248 -1.438 1.00 71.00 96 THR A C 1
ATOM 762 O O . THR A 1 96 ? -47.675 -8.036 -1.154 1.00 71.00 96 THR A O 1
ATOM 765 N N . ASN A 1 97 ? -46.155 -9.224 -2.287 1.00 59.16 97 ASN A N 1
ATOM 766 C CA . ASN A 1 97 ? -47.114 -10.063 -3.020 1.00 59.16 97 ASN A CA 1
ATOM 767 C C . ASN A 1 97 ? -47.356 -11.453 -2.390 1.00 59.16 97 ASN A C 1
ATOM 769 O O . ASN A 1 97 ? -47.927 -12.323 -3.049 1.00 59.16 97 ASN A O 1
ATOM 773 N N . GLN A 1 98 ? -46.943 -11.697 -1.139 1.00 51.34 98 GLN A N 1
ATOM 774 C CA . GLN A 1 98 ? -47.326 -12.928 -0.434 1.00 51.34 98 GLN A CA 1
ATOM 775 C C . GLN A 1 98 ? -48.696 -12.774 0.255 1.00 51.34 98 GLN A C 1
ATOM 777 O O . GLN A 1 98 ? -48.878 -11.832 1.027 1.00 51.34 98 GLN A O 1
ATOM 782 N N . PRO A 1 99 ? -49.665 -13.685 0.025 1.00 47.78 99 PRO A N 1
ATOM 783 C CA . PRO A 1 99 ? -50.930 -13.668 0.749 1.00 47.78 99 PRO A CA 1
ATOM 784 C C . PRO A 1 99 ? -50.712 -14.068 2.214 1.00 47.78 99 PRO A C 1
ATOM 786 O O . PRO A 1 99 ? -49.999 -15.025 2.517 1.00 47.78 99 PRO A O 1
ATOM 789 N N . ALA A 1 100 ? -51.321 -13.299 3.118 1.00 42.66 100 ALA A N 1
ATOM 790 C CA . ALA A 1 100 ? -51.196 -13.440 4.566 1.00 42.66 100 ALA A CA 1
ATOM 791 C C . ALA A 1 100 ? -51.606 -14.844 5.066 1.00 42.66 100 ALA A C 1
ATOM 793 O O . ALA A 1 100 ? -52.636 -15.359 4.624 1.00 42.66 100 ALA A O 1
ATOM 794 N N . PRO A 1 101 ? -50.885 -15.455 6.029 1.00 41.81 101 PRO A N 1
ATOM 795 C CA . PRO A 1 101 ? -51.348 -16.669 6.681 1.00 41.81 101 PRO A CA 1
ATOM 796 C C . PRO A 1 101 ? -52.419 -16.339 7.727 1.00 41.81 101 PRO A C 1
ATOM 798 O O . PRO A 1 101 ? -52.211 -15.526 8.630 1.00 41.81 101 PRO A O 1
ATOM 801 N N . SER A 1 102 ? -53.569 -16.999 7.591 1.00 37.81 102 SER A N 1
ATOM 802 C CA . SER A 1 102 ? -54.695 -16.960 8.519 1.00 37.81 102 SER A CA 1
ATOM 803 C C . SER A 1 102 ? -54.289 -17.399 9.928 1.00 37.81 102 SER A C 1
ATOM 805 O O . SER A 1 102 ? -53.671 -18.444 10.122 1.00 37.81 102 SER A O 1
ATOM 807 N N . GLN A 1 103 ? -54.680 -16.598 10.917 1.00 41.81 103 GLN A N 1
ATOM 808 C CA . GLN A 1 103 ? -54.617 -16.946 12.332 1.00 41.81 103 GLN A CA 1
ATOM 809 C C . GLN A 1 103 ? -55.721 -17.963 12.650 1.00 41.81 103 GLN A C 1
ATOM 811 O O . GLN A 1 103 ? -56.898 -17.681 12.431 1.00 41.81 103 GLN A O 1
ATOM 816 N N . THR A 1 104 ? -55.360 -19.119 13.208 1.00 29.08 104 THR A N 1
ATOM 817 C CA . THR A 1 104 ? -56.320 -20.020 13.858 1.00 29.08 104 THR A CA 1
ATOM 818 C C . THR A 1 104 ? -56.203 -19.843 15.366 1.00 29.08 104 THR A C 1
ATOM 820 O O . THR A 1 104 ? -55.184 -20.167 15.971 1.00 29.08 104 THR A O 1
ATOM 823 N N . GLN A 1 105 ? -57.263 -19.297 15.956 1.00 39.78 105 GLN A N 1
ATOM 824 C CA . GLN A 1 105 ? -57.516 -19.304 17.392 1.00 39.78 105 GLN A CA 1
ATOM 825 C C . GLN A 1 105 ? -58.036 -20.686 17.800 1.00 39.78 105 GLN A C 1
ATOM 827 O O . GLN A 1 105 ? -58.922 -21.215 17.136 1.00 39.78 105 GLN A O 1
ATOM 832 N N . THR A 1 106 ? -57.561 -21.231 18.921 1.00 30.25 106 THR A N 1
ATOM 833 C CA . THR A 1 106 ? -58.401 -22.096 19.766 1.00 30.25 106 THR A CA 1
ATOM 834 C C . THR A 1 106 ? -58.025 -21.923 21.236 1.00 30.25 106 THR A C 1
ATOM 836 O O . THR A 1 106 ? -56.870 -21.692 21.584 1.00 30.25 106 THR A O 1
ATOM 839 N N . SER A 1 107 ? -59.059 -21.968 22.061 1.00 35.84 107 SER A N 1
ATOM 840 C CA . SER A 1 107 ? -59.215 -21.493 23.432 1.00 35.84 107 SER A CA 1
ATOM 841 C C . SER A 1 107 ? -58.984 -22.562 24.515 1.00 35.84 107 SER A C 1
ATOM 843 O O . SER A 1 107 ? -59.326 -23.720 24.313 1.00 35.84 107 SER A O 1
ATOM 845 N N . SER A 1 108 ? -58.455 -22.106 25.660 1.00 37.62 108 SER A N 1
ATOM 846 C CA . SER A 1 108 ? -58.702 -22.473 27.080 1.00 37.62 108 SER A CA 1
ATOM 847 C C . SER A 1 108 ? -59.274 -23.843 27.498 1.00 37.62 108 SER A C 1
ATOM 849 O O . SER A 1 108 ? -60.384 -24.177 27.092 1.00 37.62 108 SER A O 1
ATOM 851 N N . SER A 1 109 ? -58.659 -24.455 28.529 1.00 33.50 109 SER A N 1
ATOM 852 C CA . SER A 1 109 ? -59.333 -24.794 29.810 1.00 33.50 109 SER A CA 1
ATOM 853 C C . SER A 1 109 ? -58.365 -25.314 30.897 1.00 33.50 109 SER A C 1
ATOM 855 O O . SER A 1 109 ? -57.430 -26.054 30.603 1.00 33.50 109 SER A O 1
ATOM 857 N N . ASP A 1 110 ? -58.632 -24.899 32.141 1.00 33.06 110 ASP A N 1
ATOM 858 C CA . ASP A 1 110 ? -57.917 -25.133 33.409 1.00 33.06 110 ASP A CA 1
ATOM 859 C C . ASP A 1 110 ? -57.985 -26.570 33.976 1.00 33.06 110 ASP A C 1
ATOM 861 O O . ASP A 1 110 ? -58.949 -27.291 33.726 1.00 33.06 110 ASP A O 1
ATOM 865 N N . THR A 1 111 ? -57.033 -26.947 34.851 1.00 33.91 111 THR A N 1
ATOM 866 C CA . THR A 1 111 ? -57.280 -27.314 36.278 1.00 33.91 111 THR A CA 1
ATOM 867 C C . THR A 1 111 ? -55.997 -27.696 37.051 1.00 33.91 111 THR A C 1
ATOM 869 O O . THR A 1 111 ? -55.085 -28.330 36.528 1.00 33.91 111 THR A O 1
ATOM 872 N N . ASN A 1 112 ? -55.955 -27.288 38.327 1.00 38.03 112 ASN A N 1
ATOM 873 C CA . ASN A 1 112 ? -54.943 -27.558 39.366 1.00 38.03 112 ASN A CA 1
ATOM 874 C C . ASN A 1 112 ? -55.116 -28.938 40.038 1.00 38.03 112 ASN A C 1
ATOM 876 O O . ASN A 1 112 ? -56.255 -29.322 40.286 1.00 38.03 112 ASN A O 1
ATOM 880 N N . ALA A 1 113 ? -54.022 -29.570 40.506 1.00 31.22 113 ALA A N 1
ATOM 881 C CA . ALA A 1 113 ? -53.964 -30.325 41.778 1.00 31.22 113 ALA A CA 1
ATOM 882 C C . ALA A 1 113 ? -52.519 -30.714 42.179 1.00 31.22 113 ALA A C 1
ATOM 884 O O . ALA A 1 113 ? -51.685 -31.034 41.337 1.00 31.22 113 ALA A O 1
ATOM 885 N N . SER A 1 114 ? -52.253 -30.695 43.489 1.00 35.66 114 SER A N 1
ATOM 886 C CA . SER A 1 114 ? -50.964 -30.907 44.170 1.00 35.66 114 SER A CA 1
ATOM 887 C C . SER A 1 114 ? -50.772 -32.343 44.705 1.00 35.66 114 SER A C 1
ATOM 889 O O . SER A 1 114 ? -51.738 -32.937 45.172 1.00 35.66 114 SER A O 1
ATOM 891 N N . GLY A 1 115 ? -49.516 -32.816 44.814 1.00 31.97 115 GLY A N 1
ATOM 892 C CA . GLY A 1 115 ? -49.056 -33.770 45.858 1.00 31.97 115 GLY A CA 1
ATOM 893 C C . GLY A 1 115 ? -48.594 -35.187 45.424 1.00 31.97 115 GLY A C 1
ATOM 894 O O . GLY A 1 115 ? -49.046 -35.652 44.391 1.00 31.97 115 GLY A O 1
ATOM 895 N N . PRO A 1 116 ? -47.686 -35.870 46.176 1.00 47.28 116 PRO A N 1
ATOM 896 C CA . PRO A 1 116 ? -46.494 -36.569 45.632 1.00 47.28 116 PRO A CA 1
ATOM 897 C C . PRO A 1 116 ? -46.379 -38.099 45.980 1.00 47.28 116 PRO A C 1
ATOM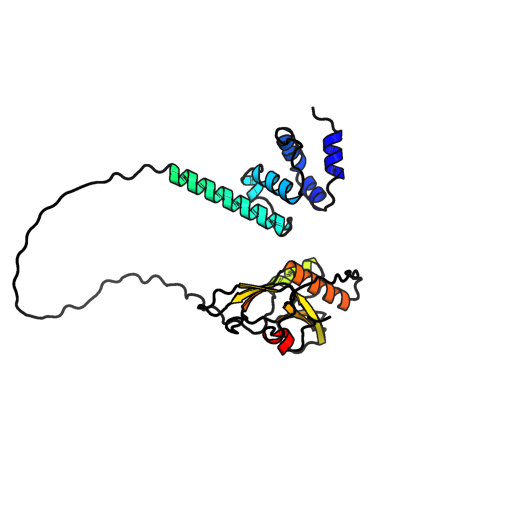 899 O O . PRO A 1 116 ? -47.405 -38.720 46.233 1.00 47.28 116 PRO A O 1
ATOM 902 N N . PRO A 1 117 ? -45.163 -38.719 46.007 1.00 57.16 117 PRO A N 1
ATOM 903 C CA . PRO A 1 117 ? -44.565 -39.696 45.061 1.00 57.16 117 PRO A CA 1
ATOM 904 C C . PRO A 1 117 ? -44.684 -41.194 45.498 1.00 57.16 117 PRO A C 1
ATOM 906 O O . PRO A 1 117 ? -45.215 -41.442 46.580 1.00 57.16 117 PRO A O 1
ATOM 909 N N . PRO A 1 118 ? -44.205 -42.213 44.722 1.00 43.25 118 PRO A N 1
ATOM 910 C CA . PRO A 1 118 ? -42.866 -42.813 44.978 1.00 43.25 118 PRO A CA 1
ATOM 911 C C . PRO A 1 118 ? -42.130 -43.554 43.805 1.00 43.25 118 PRO A C 1
ATOM 913 O O . PRO A 1 118 ? -42.729 -44.100 42.889 1.00 43.25 118 PRO A O 1
ATOM 916 N N . VAL A 1 119 ? -40.790 -43.566 43.915 1.00 35.25 119 VAL A N 1
ATOM 917 C CA . VAL A 1 119 ? -39.720 -44.577 43.635 1.00 35.25 119 VAL A CA 1
ATOM 918 C C . VAL A 1 119 ? -39.969 -45.818 42.727 1.00 35.25 119 VAL A C 1
ATOM 920 O O . VAL A 1 119 ? -40.762 -46.676 43.092 1.00 35.25 119 VAL A O 1
ATOM 923 N N . HIS A 1 120 ? -39.169 -46.011 41.653 1.00 33.19 120 HIS A N 1
ATOM 924 C CA . HIS A 1 120 ? -38.129 -47.072 41.477 1.00 33.19 120 HIS A CA 1
ATOM 925 C C . HIS A 1 120 ? -37.567 -47.200 40.034 1.00 33.19 120 HIS A C 1
ATOM 927 O O . HIS A 1 120 ? -38.234 -46.914 39.047 1.00 33.19 120 HIS A O 1
ATOM 933 N N . ASN A 1 121 ? -36.298 -47.629 39.976 1.00 34.62 121 ASN A N 1
ATOM 934 C CA . ASN A 1 121 ? -35.366 -47.782 38.844 1.00 34.62 121 ASN A CA 1
ATOM 935 C C . ASN A 1 121 ? -35.735 -48.865 37.803 1.00 34.62 121 ASN A C 1
ATOM 937 O O . ASN A 1 121 ? -36.264 -49.899 38.194 1.00 34.62 121 ASN A O 1
ATOM 941 N N . HIS A 1 122 ? -35.299 -48.708 36.541 1.00 32.59 122 HIS A N 1
ATOM 942 C CA . HIS A 1 122 ? -34.255 -49.542 35.896 1.00 32.59 122 HIS A CA 1
ATOM 943 C C . HIS A 1 122 ? -34.013 -49.178 34.412 1.00 32.59 122 HIS A C 1
ATOM 945 O O . HIS A 1 122 ? -34.938 -48.864 33.672 1.00 32.59 122 HIS A O 1
ATOM 951 N N . ASP A 1 123 ? -32.724 -49.218 34.057 1.00 30.86 123 ASP A N 1
ATOM 952 C CA . ASP A 1 123 ? -32.030 -49.500 32.786 1.00 30.86 123 ASP A CA 1
ATOM 953 C C . ASP A 1 123 ? -32.797 -49.574 31.453 1.00 30.86 123 ASP A C 1
ATOM 955 O O . ASP A 1 123 ? -33.800 -50.265 31.309 1.00 30.86 123 ASP A O 1
ATOM 959 N N . GLY A 1 124 ? -32.212 -48.982 30.403 1.00 32.41 124 GLY A N 1
ATOM 960 C CA . GLY A 1 124 ? -32.715 -49.160 29.038 1.00 32.41 124 GLY A CA 1
ATOM 961 C C . GLY A 1 124 ? -31.968 -48.369 27.972 1.00 32.41 124 GLY A C 1
ATOM 962 O O . GLY A 1 124 ? -32.441 -47.361 27.466 1.00 32.41 124 GLY A O 1
ATOM 963 N N . GLN A 1 125 ? -30.774 -48.845 27.664 1.00 32.16 125 GLN A N 1
ATOM 964 C CA . GLN A 1 125 ? -29.850 -48.432 26.614 1.00 32.16 125 GLN A CA 1
ATOM 965 C C . GLN A 1 125 ? -30.473 -48.408 25.195 1.00 32.16 125 GLN A C 1
ATOM 967 O O . GLN A 1 125 ? -31.276 -49.264 24.846 1.00 32.16 125 GLN A O 1
ATOM 972 N N . ALA A 1 126 ? -29.929 -47.509 24.364 1.00 29.53 126 ALA A N 1
ATOM 973 C CA . ALA A 1 126 ? -29.636 -47.680 22.931 1.00 29.53 126 ALA A CA 1
ATOM 974 C C . ALA A 1 126 ? -30.512 -46.988 21.854 1.00 29.53 126 ALA A C 1
ATOM 976 O O . ALA A 1 126 ? -31.660 -47.323 21.584 1.00 29.53 126 ALA A O 1
ATOM 977 N N . SER A 1 127 ? -29.787 -46.129 21.120 1.00 34.22 127 SER A N 1
ATOM 978 C CA . SER A 1 127 ? -29.821 -45.856 19.673 1.00 34.22 127 SER A CA 1
ATOM 979 C C . SER A 1 127 ? -30.995 -45.092 19.053 1.00 34.22 127 SER A C 1
ATOM 981 O O . SER A 1 127 ? -31.986 -45.673 18.634 1.00 34.22 127 SER A O 1
ATOM 983 N N . ASN A 1 128 ? -30.751 -43.801 18.789 1.00 33.84 128 ASN A N 1
ATOM 984 C CA . ASN A 1 128 ? -31.264 -43.121 17.598 1.00 33.84 128 ASN A CA 1
ATOM 985 C C . ASN A 1 128 ? -30.092 -42.442 16.854 1.00 33.84 128 ASN A C 1
ATOM 987 O O . ASN A 1 128 ? -29.390 -41.627 17.461 1.00 33.84 128 ASN A O 1
ATOM 991 N N . PRO A 1 129 ? -29.841 -42.755 15.568 1.00 34.00 129 PRO A N 1
ATOM 992 C CA . PRO A 1 129 ? -28.756 -42.159 14.801 1.00 34.00 129 PRO A CA 1
ATOM 993 C C . PRO A 1 129 ? -29.220 -40.816 14.225 1.00 34.00 129 PRO A C 1
ATOM 995 O O . PRO A 1 129 ? -29.816 -40.751 13.152 1.00 34.00 129 PRO A O 1
ATOM 998 N N . SER A 1 130 ? -28.948 -39.721 14.937 1.00 37.03 130 SER A N 1
ATOM 999 C CA . SER A 1 130 ? -29.088 -38.387 14.352 1.00 37.03 130 SER A CA 1
ATOM 1000 C C . SER A 1 130 ? -27.858 -38.089 13.503 1.00 37.03 130 SER A C 1
ATOM 1002 O O . SER A 1 130 ? -26.734 -38.011 14.001 1.00 37.03 130 SER A O 1
ATOM 1004 N N . SER A 1 131 ? -28.100 -37.984 12.199 1.00 38.78 131 SER A N 1
ATOM 1005 C CA . SER A 1 131 ? -27.126 -37.666 11.162 1.00 38.78 131 SER A CA 1
ATOM 1006 C C . SER A 1 131 ? -26.328 -36.412 11.522 1.00 38.78 131 SER A C 1
ATOM 1008 O O . SER A 1 131 ? -26.817 -35.287 11.424 1.00 38.78 131 SER A O 1
ATOM 1010 N N . ALA A 1 132 ? -25.073 -36.618 11.915 1.00 38.34 132 ALA A N 1
ATOM 1011 C CA . ALA A 1 132 ? -24.085 -35.565 12.040 1.00 38.34 132 ALA A CA 1
ATOM 1012 C C . ALA A 1 132 ? -23.791 -34.998 10.645 1.00 38.34 132 ALA A C 1
ATOM 1014 O O . ALA A 1 132 ? -23.074 -35.604 9.849 1.00 38.34 132 ALA A O 1
ATOM 1015 N N . GLN A 1 133 ? -24.346 -33.826 10.336 1.00 43.31 133 GLN A N 1
ATOM 1016 C CA . GLN A 1 133 ? -23.819 -33.030 9.237 1.00 43.31 133 GLN A CA 1
ATOM 1017 C C . GLN A 1 133 ? -22.415 -32.534 9.618 1.00 43.31 133 GLN A C 1
ATOM 1019 O O . GLN A 1 133 ? -22.240 -31.997 10.717 1.00 43.31 133 GLN A O 1
ATOM 1024 N N . PRO A 1 134 ? -21.404 -32.677 8.743 1.00 36.84 134 PRO A N 1
ATOM 1025 C CA . PRO A 1 134 ? -20.075 -32.156 9.007 1.00 36.84 134 PRO A CA 1
ATOM 1026 C C . PRO A 1 134 ? -20.138 -30.628 9.018 1.00 36.84 134 PRO A C 1
ATOM 1028 O O . PRO A 1 134 ? -20.258 -29.983 7.976 1.00 36.84 134 PRO A O 1
ATOM 1031 N N . THR A 1 135 ? -20.043 -30.022 10.200 1.00 42.50 135 THR A N 1
ATOM 1032 C CA . THR A 1 135 ? -19.764 -28.592 10.303 1.00 42.50 135 THR A CA 1
ATOM 1033 C C . THR A 1 135 ? -18.377 -28.355 9.727 1.00 42.50 135 THR A C 1
ATOM 1035 O O . THR A 1 135 ? -17.373 -28.762 10.315 1.00 42.50 135 THR A O 1
ATOM 1038 N N . THR A 1 136 ? -18.316 -27.705 8.567 1.00 41.38 136 THR A N 1
ATOM 1039 C CA . THR A 1 136 ? -17.066 -27.224 7.975 1.00 41.38 136 THR A CA 1
ATOM 1040 C C . THR A 1 136 ? -16.251 -26.478 9.040 1.00 41.38 136 THR A C 1
ATOM 1042 O O . THR A 1 136 ? -16.821 -25.608 9.713 1.00 41.38 136 THR A O 1
ATOM 1045 N N . PRO A 1 137 ? -14.946 -26.763 9.216 1.00 38.47 137 PRO A N 1
ATOM 1046 C CA . PRO A 1 137 ? -14.136 -26.103 10.229 1.00 38.47 137 PRO A CA 1
ATOM 1047 C C . PRO A 1 137 ? -14.161 -24.593 10.004 1.00 38.47 137 PRO A C 1
ATOM 1049 O O . PRO A 1 137 ? -13.730 -24.089 8.966 1.00 38.47 137 PRO A O 1
ATOM 1052 N N . ARG A 1 138 ? -14.689 -23.854 10.982 1.00 47.47 138 ARG A N 1
ATOM 1053 C CA . ARG A 1 138 ? -14.687 -22.392 10.981 1.00 47.47 138 ARG A CA 1
ATOM 1054 C C . ARG A 1 138 ? -13.234 -21.931 10.921 1.00 47.47 138 ARG A C 1
ATOM 1056 O O . ARG A 1 138 ? -12.533 -22.017 11.925 1.00 47.47 138 ARG A O 1
ATOM 1063 N N . ALA A 1 139 ? -12.796 -21.454 9.754 1.00 45.56 139 ALA A N 1
ATOM 1064 C CA . ALA A 1 139 ? -11.435 -20.983 9.527 1.00 45.56 139 ALA A CA 1
ATOM 1065 C C . ALA A 1 139 ? -11.005 -20.057 10.676 1.00 45.56 139 ALA A C 1
ATOM 1067 O O . ALA A 1 139 ? -11.579 -18.982 10.889 1.00 45.56 139 ALA A O 1
ATOM 1068 N N . SER A 1 140 ? -10.029 -20.503 11.466 1.00 52.03 140 SER A N 1
ATOM 1069 C CA . SER A 1 140 ? -9.494 -19.728 12.577 1.00 52.03 140 SER A CA 1
ATOM 1070 C C . SER A 1 140 ? -8.952 -18.413 12.022 1.00 52.03 140 SER A C 1
ATOM 1072 O O . SER A 1 140 ? -8.058 -18.418 11.174 1.00 52.03 140 SER A O 1
ATOM 1074 N N . LYS A 1 141 ? -9.502 -17.276 12.464 1.00 65.25 141 LYS A N 1
ATOM 1075 C CA . LYS A 1 141 ? -9.036 -15.952 12.028 1.00 65.25 141 LYS A CA 1
ATOM 1076 C C . LYS A 1 141 ? -7.550 -15.821 12.376 1.00 65.25 141 LYS A C 1
ATOM 1078 O O . LYS A 1 141 ? -7.210 -15.816 13.559 1.00 65.25 141 LYS A O 1
ATOM 1083 N N . LYS A 1 142 ? -6.684 -15.736 11.360 1.00 76.44 142 LYS A N 1
ATOM 1084 C CA . LYS A 1 142 ? -5.239 -15.530 11.542 1.00 76.44 142 LYS A CA 1
ATOM 1085 C C . LYS A 1 142 ? -5.010 -14.275 12.392 1.00 76.44 142 LYS A C 1
ATOM 1087 O O . LYS A 1 142 ? -5.687 -13.263 12.200 1.00 76.44 142 LYS A O 1
ATOM 1092 N N . LYS A 1 143 ? -4.090 -14.360 13.358 1.00 88.31 143 LYS A N 1
ATOM 1093 C CA . LYS A 1 143 ? -3.703 -13.211 14.188 1.00 88.31 143 LYS A CA 1
ATOM 1094 C C . LYS A 1 143 ? -3.064 -12.137 13.292 1.00 88.31 143 LYS A C 1
ATOM 1096 O O . LYS A 1 143 ? -2.333 -12.507 12.373 1.00 88.31 143 LYS A O 1
ATOM 1101 N N . PRO A 1 144 ? -3.320 -10.841 13.535 1.00 93.31 144 PRO A N 1
ATOM 1102 C CA . PRO A 1 144 ? -2.669 -9.797 12.763 1.00 93.31 144 PRO A CA 1
ATOM 1103 C C . PRO A 1 144 ? -1.152 -9.798 12.968 1.00 93.31 144 PRO A C 1
ATOM 1105 O O . PRO A 1 144 ? -0.675 -10.024 14.079 1.00 93.31 144 PRO A O 1
ATOM 1108 N N . GLN A 1 145 ? -0.418 -9.506 11.900 1.00 96.19 145 GLN A N 1
ATOM 1109 C CA . GLN A 1 145 ? 1.042 -9.439 11.853 1.00 96.19 145 GLN A CA 1
ATOM 1110 C C . GLN A 1 145 ? 1.521 -7.981 11.791 1.00 96.19 145 GLN A C 1
ATOM 1112 O O . GLN A 1 145 ? 0.741 -7.081 11.464 1.00 96.19 145 GLN A O 1
ATOM 1117 N N . SER A 1 146 ? 2.793 -7.740 12.118 1.00 97.00 146 SER A N 1
ATOM 1118 C CA . SER A 1 146 ? 3.418 -6.410 12.046 1.00 97.00 146 SER A CA 1
ATOM 1119 C C . SER A 1 146 ? 3.622 -5.926 10.610 1.00 97.00 146 SER A C 1
ATOM 1121 O O . SER A 1 146 ? 3.719 -4.726 10.380 1.00 97.00 146 SER A O 1
ATOM 1123 N N . TRP A 1 147 ? 3.625 -6.834 9.637 1.00 97.69 147 TRP A N 1
ATOM 1124 C CA . TRP A 1 147 ? 3.657 -6.533 8.212 1.00 97.69 147 TRP A CA 1
ATOM 1125 C C . TRP A 1 147 ? 2.989 -7.653 7.410 1.00 97.69 147 TRP A C 1
ATOM 1127 O O . TRP A 1 147 ? 2.784 -8.757 7.916 1.00 97.69 147 TRP A O 1
ATOM 1137 N N . TYR A 1 148 ? 2.644 -7.359 6.158 1.00 96.81 148 TYR A N 1
ATOM 1138 C CA . TYR A 1 148 ? 2.100 -8.327 5.205 1.00 96.81 148 TYR A CA 1
ATOM 1139 C C . TYR A 1 148 ? 2.703 -8.123 3.820 1.00 96.81 148 TYR A C 1
ATOM 1141 O O . TYR A 1 148 ? 3.096 -7.011 3.461 1.00 96.81 148 TYR A O 1
ATOM 1149 N N . MET A 1 149 ? 2.683 -9.189 3.025 1.00 96.88 149 MET A N 1
ATOM 1150 C CA . MET A 1 149 ? 2.808 -9.105 1.573 1.00 96.88 149 MET A CA 1
ATOM 1151 C C . MET A 1 149 ? 1.439 -9.251 0.913 1.00 96.88 149 MET A C 1
ATOM 1153 O O . MET A 1 149 ? 0.513 -9.821 1.493 1.00 96.88 149 MET A O 1
ATOM 1157 N N . TYR A 1 150 ? 1.333 -8.759 -0.319 1.00 96.50 150 TYR A N 1
ATOM 1158 C CA . TYR A 1 150 ? 0.100 -8.799 -1.101 1.00 96.50 150 TYR A CA 1
ATOM 1159 C C . TYR A 1 150 ? 0.327 -9.420 -2.492 1.00 96.50 150 TYR A C 1
ATOM 1161 O O . TYR A 1 150 ? 0.164 -8.722 -3.496 1.00 96.50 150 TYR A O 1
ATOM 1169 N N . PRO A 1 151 ? 0.692 -10.718 -2.584 1.00 96.88 151 PRO A N 1
ATOM 1170 C CA . PRO A 1 151 ? 0.861 -11.410 -3.870 1.00 96.88 151 PRO A CA 1
ATOM 1171 C C . PRO A 1 151 ? -0.369 -11.281 -4.778 1.00 96.88 151 PRO A C 1
ATOM 1173 O O . PRO A 1 151 ? -0.246 -11.145 -5.990 1.00 96.88 151 PRO A O 1
ATOM 1176 N N . GLN A 1 152 ? -1.568 -11.241 -4.191 1.00 97.12 152 GLN A N 1
ATOM 1177 C CA . GLN A 1 152 ? -2.830 -11.088 -4.912 1.00 97.12 152 GLN A CA 1
ATOM 1178 C C . GLN A 1 152 ? -2.990 -9.738 -5.631 1.00 97.12 152 GLN A C 1
ATOM 1180 O O . GLN A 1 152 ? -3.919 -9.593 -6.420 1.00 97.12 152 GLN A O 1
ATOM 1185 N N . TYR A 1 153 ? -2.133 -8.748 -5.352 1.00 97.50 153 TYR A N 1
ATOM 1186 C CA . TYR A 1 153 ? -2.124 -7.459 -6.055 1.00 97.50 153 TYR A CA 1
ATOM 1187 C C . TYR A 1 153 ? -1.106 -7.395 -7.198 1.00 97.50 153 TYR A C 1
ATOM 1189 O O . TYR A 1 153 ? -0.968 -6.357 -7.846 1.00 97.50 153 TYR A O 1
ATOM 1197 N N . HIS A 1 154 ? -0.389 -8.492 -7.460 1.00 97.69 154 HIS A N 1
ATOM 1198 C CA . HIS A 1 154 ? 0.527 -8.578 -8.589 1.00 97.69 154 HIS A CA 1
ATOM 1199 C C . HIS A 1 154 ? -0.149 -8.313 -9.948 1.00 97.69 154 HIS A C 1
ATOM 1201 O O . HIS A 1 154 ? 0.422 -7.533 -10.706 1.00 97.69 154 HIS A O 1
ATOM 1207 N N . PRO A 1 155 ? -1.362 -8.824 -10.258 1.00 97.81 155 PRO A N 1
ATOM 1208 C CA . PRO A 1 155 ? -2.010 -8.539 -11.543 1.00 97.81 155 PRO A CA 1
ATOM 1209 C C . PRO A 1 155 ? -2.162 -7.038 -11.835 1.00 97.81 155 PRO A C 1
ATOM 1211 O O . PRO A 1 155 ? -1.871 -6.582 -12.934 1.00 97.81 155 PRO A O 1
ATOM 1214 N N . GLN A 1 156 ? -2.516 -6.234 -10.829 1.00 98.25 156 GLN A N 1
ATOM 1215 C CA . GLN A 1 156 ? -2.659 -4.782 -10.966 1.00 98.25 156 GLN A CA 1
ATOM 1216 C C . GLN A 1 156 ? -1.306 -4.080 -11.145 1.00 98.25 156 GLN A C 1
ATOM 1218 O O . GLN A 1 156 ? -1.224 -3.028 -11.779 1.00 98.25 156 GLN A O 1
ATOM 1223 N N . VAL A 1 157 ? -0.227 -4.634 -10.591 1.00 98.06 157 VAL A N 1
ATOM 1224 C CA . VAL A 1 157 ? 1.129 -4.145 -10.878 1.00 98.06 157 VAL A CA 1
ATOM 1225 C C . VAL A 1 157 ? 1.526 -4.516 -12.309 1.00 98.06 157 VAL A C 1
ATOM 1227 O O . VAL A 1 157 ? 2.026 -3.654 -13.027 1.00 98.06 157 VAL A O 1
ATOM 1230 N N . ALA A 1 158 ? 1.235 -5.743 -12.745 1.00 97.19 158 ALA A N 1
ATOM 1231 C CA . ALA A 1 158 ? 1.552 -6.247 -14.080 1.00 97.19 158 ALA A CA 1
ATOM 1232 C C . ALA A 1 158 ? 0.829 -5.477 -15.203 1.00 97.19 158 ALA A C 1
ATOM 1234 O O . ALA A 1 158 ? 1.409 -5.248 -16.259 1.00 97.19 158 ALA A O 1
ATOM 1235 N N . GLU A 1 159 ? -0.384 -4.966 -14.954 1.00 97.12 159 GLU A N 1
ATOM 1236 C CA . GLU A 1 159 ? -1.073 -4.023 -15.857 1.00 97.12 159 GLU A CA 1
ATOM 1237 C C . GLU A 1 159 ? -0.267 -2.737 -16.128 1.00 97.12 159 GLU A C 1
ATOM 1239 O O . GLU A 1 159 ? -0.492 -2.052 -17.125 1.00 97.12 159 GLU A O 1
ATOM 1244 N N . ARG A 1 160 ? 0.634 -2.357 -15.213 1.00 97.12 160 ARG A N 1
ATOM 1245 C CA . ARG A 1 160 ? 1.380 -1.088 -15.248 1.00 97.12 160 ARG A CA 1
ATOM 1246 C C . ARG A 1 160 ? 2.840 -1.272 -15.650 1.00 97.12 160 ARG A C 1
ATOM 1248 O O . ARG A 1 160 ? 3.439 -0.304 -16.127 1.00 97.12 160 ARG A O 1
ATOM 1255 N N . VAL A 1 161 ? 3.414 -2.454 -15.425 1.00 96.31 161 VAL A N 1
ATOM 1256 C CA . VAL A 1 161 ? 4.795 -2.810 -15.772 1.00 96.31 161 VAL A CA 1
ATOM 1257 C C . VAL A 1 161 ? 4.885 -4.291 -16.148 1.00 96.31 161 VAL A C 1
ATOM 1259 O O . VAL A 1 161 ? 4.553 -5.162 -15.350 1.00 96.31 161 VAL A O 1
ATOM 1262 N N . ALA A 1 162 ? 5.343 -4.565 -17.369 1.00 94.44 162 ALA A N 1
ATOM 1263 C CA . ALA A 1 162 ? 5.495 -5.922 -17.882 1.00 94.44 162 ALA A CA 1
ATOM 1264 C C . ALA A 1 162 ? 6.799 -6.588 -17.405 1.00 94.44 162 ALA A C 1
ATOM 1266 O O . ALA A 1 162 ? 7.774 -5.900 -17.069 1.00 94.44 162 ALA A O 1
ATOM 1267 N N . ASP A 1 163 ? 6.792 -7.923 -17.443 1.00 94.12 163 ASP A N 1
ATOM 1268 C CA . ASP A 1 163 ? 7.956 -8.816 -17.326 1.00 94.12 163 ASP A CA 1
ATOM 1269 C C . ASP A 1 163 ? 8.701 -8.787 -15.983 1.00 94.12 163 ASP A C 1
ATOM 1271 O O . ASP A 1 163 ? 9.905 -9.021 -15.919 1.00 94.12 163 ASP A O 1
ATOM 1275 N N . VAL A 1 164 ? 7.990 -8.517 -14.884 1.00 96.75 164 VAL A N 1
ATOM 1276 C CA . VAL A 1 164 ? 8.568 -8.501 -13.530 1.00 96.75 164 VAL A CA 1
ATOM 1277 C C . VAL A 1 164 ? 7.704 -9.349 -12.592 1.00 96.75 164 VAL A C 1
ATOM 1279 O O . VAL A 1 164 ? 6.682 -8.856 -12.110 1.00 96.75 164 VAL A O 1
ATOM 1282 N N . PRO A 1 165 ? 8.066 -10.619 -12.326 1.00 96.81 165 PRO A N 1
ATOM 1283 C CA . PRO A 1 165 ? 7.264 -11.503 -11.489 1.00 96.81 165 PRO A CA 1
ATOM 1284 C C . PRO A 1 165 ? 7.287 -11.089 -10.015 1.00 96.81 165 PRO A C 1
ATOM 1286 O O . PRO A 1 165 ? 8.242 -10.486 -9.514 1.00 96.81 165 PRO A O 1
ATOM 1289 N N . PHE A 1 166 ? 6.230 -11.465 -9.298 1.00 96.88 166 PHE A N 1
ATOM 1290 C CA . PHE A 1 166 ? 6.193 -11.365 -7.844 1.00 96.88 166 PHE A CA 1
ATOM 1291 C C . PHE A 1 166 ? 7.023 -12.484 -7.195 1.00 96.88 166 PHE A C 1
ATOM 1293 O O . PHE A 1 166 ? 6.849 -13.657 -7.523 1.00 96.88 166 PHE A O 1
ATOM 1300 N N . ASN A 1 167 ? 7.873 -12.135 -6.230 1.00 96.19 167 ASN A N 1
ATOM 1301 C CA . ASN A 1 167 ? 8.675 -13.070 -5.448 1.00 96.19 167 ASN A CA 1
ATOM 1302 C C . ASN A 1 167 ? 8.009 -13.357 -4.082 1.00 96.19 167 ASN A C 1
ATOM 1304 O O . ASN A 1 167 ? 7.993 -12.483 -3.214 1.00 96.19 167 ASN A O 1
ATOM 1308 N N . PRO A 1 168 ? 7.483 -14.568 -3.827 1.00 93.38 168 PRO A N 1
ATOM 1309 C CA . PRO A 1 168 ? 6.818 -14.887 -2.563 1.00 93.38 168 PRO A CA 1
ATOM 1310 C C . PRO A 1 168 ? 7.771 -15.076 -1.375 1.00 93.38 168 PRO A C 1
ATOM 1312 O O . PRO A 1 168 ? 7.298 -15.196 -0.246 1.00 93.38 168 PRO A O 1
ATOM 1315 N N . SER A 1 169 ? 9.083 -15.129 -1.614 1.00 89.88 169 SER A N 1
ATOM 1316 C CA . SER A 1 169 ? 10.085 -15.341 -0.573 1.00 89.88 169 SER A CA 1
ATOM 1317 C C . SER A 1 169 ? 10.204 -14.138 0.358 1.00 89.88 169 SER A C 1
ATOM 1319 O O . SER A 1 169 ? 10.130 -12.993 -0.083 1.00 89.88 169 SER A O 1
ATOM 1321 N N . ASP A 1 170 ? 10.451 -14.396 1.643 1.00 87.44 170 ASP A N 1
ATOM 1322 C CA . ASP A 1 170 ? 10.880 -13.363 2.589 1.00 87.44 170 ASP A CA 1
ATOM 1323 C C . ASP A 1 170 ? 12.396 -13.338 2.842 1.00 87.44 170 ASP A C 1
ATOM 1325 O O . ASP A 1 170 ? 12.847 -12.764 3.829 1.00 87.44 170 ASP A O 1
ATOM 1329 N N . ALA A 1 171 ? 13.173 -13.967 1.960 1.00 86.12 171 ALA A N 1
ATOM 1330 C CA . ALA A 1 171 ? 14.630 -13.952 2.018 1.00 86.12 171 ALA A CA 1
ATOM 1331 C C . ALA A 1 171 ? 15.224 -12.564 1.715 1.00 86.12 171 ALA A C 1
ATOM 1333 O O . ALA A 1 171 ? 14.512 -11.637 1.299 1.00 86.12 171 ALA A O 1
ATOM 1334 N N . ASP A 1 172 ? 16.540 -12.478 1.911 1.00 87.25 172 ASP A N 1
ATOM 1335 C CA . ASP A 1 172 ? 17.365 -11.301 1.651 1.00 87.25 172 ASP A CA 1
ATOM 1336 C C . ASP A 1 172 ? 17.144 -10.760 0.236 1.00 87.25 172 ASP A C 1
ATOM 1338 O O . ASP A 1 172 ? 17.055 -11.518 -0.733 1.00 87.25 172 ASP A O 1
ATOM 1342 N N . ASP A 1 173 ? 17.013 -9.440 0.140 1.00 89.31 173 ASP A N 1
ATOM 1343 C CA . ASP A 1 173 ? 16.820 -8.722 -1.116 1.00 89.31 173 ASP A CA 1
ATOM 1344 C C . ASP A 1 173 ? 18.138 -8.178 -1.684 1.00 89.31 173 ASP A C 1
ATOM 1346 O O . ASP A 1 173 ? 19.123 -8.001 -0.971 1.00 89.31 173 ASP A O 1
ATOM 1350 N N . ASP A 1 174 ? 18.143 -7.866 -2.982 1.00 90.62 174 ASP A N 1
ATOM 1351 C CA . ASP A 1 174 ? 19.267 -7.203 -3.664 1.00 90.62 174 ASP A CA 1
ATOM 1352 C C . ASP A 1 174 ? 19.155 -5.663 -3.594 1.00 90.62 174 ASP A C 1
ATOM 1354 O O . ASP A 1 174 ? 19.736 -4.903 -4.389 1.00 90.62 174 ASP A O 1
ATOM 1358 N N . GLY A 1 175 ? 18.300 -5.174 -2.702 1.00 93.75 175 GLY A N 1
ATOM 1359 C CA . GLY A 1 175 ? 17.991 -3.776 -2.496 1.00 93.75 175 GLY A CA 1
ATOM 1360 C C . GLY A 1 175 ? 16.499 -3.520 -2.332 1.00 93.75 175 GLY A C 1
ATOM 1361 O O . GLY A 1 175 ? 15.622 -4.230 -2.835 1.00 93.75 175 GLY A O 1
ATOM 1362 N N . TYR A 1 176 ? 16.207 -2.393 -1.701 1.00 96.44 176 TYR A N 1
ATOM 1363 C CA . TYR A 1 176 ? 14.847 -1.952 -1.470 1.00 96.44 176 TYR A CA 1
ATOM 1364 C C . TYR A 1 176 ? 14.701 -0.449 -1.676 1.00 96.44 176 TYR A C 1
ATOM 1366 O O . TYR A 1 176 ? 15.667 0.314 -1.756 1.00 96.44 176 TYR A O 1
ATOM 1374 N N . LYS A 1 177 ? 13.450 -0.009 -1.782 1.00 96.69 177 LYS A N 1
ATOM 1375 C CA . LYS A 1 177 ? 13.100 1.399 -1.665 1.00 96.69 177 LYS A CA 1
ATOM 1376 C C . LYS A 1 177 ? 11.842 1.550 -0.836 1.00 96.69 177 LYS A C 1
ATOM 1378 O O . LYS A 1 177 ? 10.797 0.984 -1.168 1.00 96.69 177 LYS A O 1
ATOM 1383 N N . ASP A 1 178 ? 11.944 2.389 0.182 1.00 96.56 178 ASP A N 1
ATOM 1384 C CA . ASP A 1 178 ? 10.805 2.739 1.007 1.00 96.56 178 ASP A CA 1
ATOM 1385 C C . ASP A 1 178 ? 9.836 3.635 0.234 1.00 96.56 178 ASP A C 1
ATOM 1387 O O . ASP A 1 178 ? 10.197 4.526 -0.551 1.00 96.56 178 ASP A O 1
ATOM 1391 N N . LYS A 1 179 ? 8.563 3.318 0.419 1.00 94.12 179 LYS A N 1
ATOM 1392 C CA . LYS A 1 179 ? 7.393 3.988 -0.117 1.00 94.12 179 LYS A CA 1
ATOM 1393 C C . LYS A 1 179 ? 6.374 4.091 0.997 1.00 94.12 179 LYS A C 1
ATOM 1395 O O . LYS A 1 179 ? 6.366 3.331 1.954 1.00 94.12 179 LYS A O 1
ATOM 1400 N N . ASN A 1 180 ? 5.433 4.990 0.798 1.00 93.19 180 ASN A N 1
ATOM 1401 C CA . ASN A 1 180 ? 4.209 4.984 1.572 1.00 93.19 180 ASN A CA 1
ATOM 1402 C C . ASN A 1 180 ? 3.117 4.380 0.691 1.00 93.19 180 ASN A C 1
ATOM 1404 O O . ASN A 1 180 ? 3.174 4.499 -0.530 1.00 93.19 180 ASN A O 1
ATOM 1408 N N . VAL A 1 181 ? 2.083 3.793 1.268 1.00 94.75 181 VAL A N 1
ATOM 1409 C CA . VAL A 1 181 ? 0.805 3.473 0.616 1.00 94.75 181 VAL A CA 1
ATOM 1410 C C . VAL A 1 181 ? -0.328 4.031 1.472 1.00 94.75 181 VAL A C 1
ATOM 1412 O O . VAL A 1 181 ? -0.084 4.645 2.510 1.00 94.75 181 VAL A O 1
ATOM 1415 N N . ILE A 1 182 ? -1.566 3.882 1.014 1.00 93.69 182 ILE A N 1
ATOM 1416 C CA . ILE A 1 182 ? -2.749 4.332 1.750 1.00 93.69 182 ILE A CA 1
ATOM 1417 C C . ILE A 1 182 ? -3.489 3.100 2.248 1.00 93.69 182 ILE A C 1
ATOM 1419 O O . ILE A 1 182 ? -3.581 2.095 1.540 1.00 93.69 182 ILE A O 1
ATOM 1423 N N . GLY A 1 183 ? -4.018 3.171 3.464 1.00 95.44 183 GLY A N 1
ATOM 1424 C CA . GLY A 1 183 ? -4.741 2.056 4.050 1.00 95.44 183 GLY A CA 1
ATOM 1425 C C . GLY A 1 183 ? -5.791 2.463 5.066 1.00 95.44 183 GLY A C 1
ATOM 1426 O O . GLY A 1 183 ? -5.862 3.594 5.541 1.00 95.44 183 GLY A O 1
ATOM 1427 N N . SER A 1 184 ? -6.621 1.485 5.389 1.00 97.06 184 SER A N 1
ATOM 1428 C CA . SER A 1 184 ? -7.613 1.523 6.451 1.00 97.06 184 SER A CA 1
ATOM 1429 C C . SER A 1 184 ? -7.403 0.331 7.369 1.00 97.06 184 SER A C 1
ATOM 1431 O O . SER A 1 184 ? -6.916 -0.720 6.947 1.00 97.06 184 SER A O 1
ATOM 1433 N N . PHE A 1 185 ? -7.768 0.498 8.628 1.00 97.62 185 PHE A N 1
ATOM 1434 C CA . PHE A 1 185 ? -7.515 -0.470 9.672 1.00 97.62 185 PHE A CA 1
ATOM 1435 C C . PHE A 1 185 ? -8.746 -0.606 10.547 1.00 97.62 185 PHE A C 1
ATOM 1437 O O . PHE A 1 185 ? -9.385 0.378 10.916 1.00 97.62 185 PHE A O 1
ATOM 1444 N N . LYS A 1 186 ? -9.044 -1.842 10.928 1.00 97.81 186 LYS A N 1
ATOM 1445 C CA . LYS A 1 186 ? -9.969 -2.150 12.017 1.00 97.81 186 LYS A CA 1
ATOM 1446 C C . LYS A 1 186 ? -9.176 -2.722 13.178 1.00 97.81 186 LYS A C 1
ATOM 1448 O O . LYS A 1 186 ? -8.363 -3.614 12.960 1.00 97.81 186 LYS A O 1
ATOM 1453 N N . CYS A 1 187 ? -9.418 -2.266 14.402 1.00 97.75 187 CYS A N 1
ATOM 1454 C CA . CYS A 1 187 ? -8.739 -2.836 15.560 1.00 97.75 187 CYS A CA 1
ATOM 1455 C C . CYS A 1 187 ? -8.989 -4.351 15.653 1.00 97.75 187 CYS A C 1
ATOM 1457 O O . CYS A 1 187 ? -10.117 -4.822 15.487 1.00 97.75 187 CYS A O 1
ATOM 1459 N N . SER A 1 188 ? -7.932 -5.126 15.899 1.00 96.50 188 SER A N 1
ATOM 1460 C CA . SER A 1 188 ? -8.046 -6.581 16.043 1.00 96.50 188 SER A CA 1
ATOM 1461 C C . SER A 1 188 ? -8.552 -7.029 17.411 1.00 96.50 188 SER A C 1
ATOM 1463 O O . SER A 1 188 ? -9.097 -8.130 17.532 1.00 96.50 188 SER A O 1
ATOM 1465 N N . ASN A 1 189 ? -8.412 -6.182 18.435 1.00 96.50 189 ASN A N 1
ATOM 1466 C CA . ASN A 1 189 ? -9.003 -6.427 19.742 1.00 96.50 189 ASN A CA 1
ATOM 1467 C C . ASN A 1 189 ? -10.533 -6.350 19.627 1.00 96.50 189 ASN A C 1
ATOM 1469 O O . ASN A 1 189 ? -11.080 -5.294 19.323 1.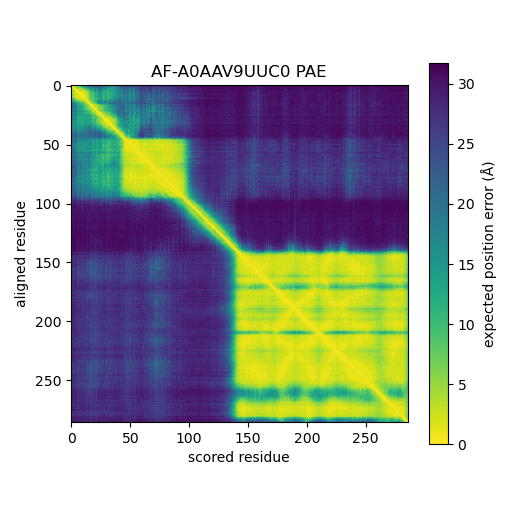00 96.50 189 ASN A O 1
ATOM 1473 N N . ARG A 1 190 ? -11.231 -7.457 19.910 1.00 93.31 190 ARG A N 1
ATOM 1474 C CA . ARG A 1 190 ? -12.697 -7.556 19.779 1.00 93.31 190 ARG A CA 1
ATOM 1475 C C . ARG A 1 190 ? -13.460 -6.593 20.693 1.00 93.31 190 ARG A C 1
ATOM 1477 O O . ARG A 1 190 ? -14.570 -6.207 20.339 1.00 93.31 190 ARG A O 1
ATOM 1484 N N . GLY A 1 191 ? -12.875 -6.202 21.828 1.00 96.19 191 GLY A N 1
ATOM 1485 C CA . GLY A 1 191 ? -13.447 -5.193 22.726 1.00 96.19 191 GLY A CA 1
ATOM 1486 C C . GLY A 1 191 ? -13.265 -3.757 22.226 1.00 96.19 191 GLY A C 1
ATOM 1487 O O . GLY A 1 191 ? -13.927 -2.845 22.708 1.00 96.19 191 GLY A O 1
ATOM 1488 N N . CYS A 1 192 ? -12.400 -3.541 21.233 1.00 97.19 192 CYS A N 1
ATOM 1489 C CA . CYS A 1 192 ? -12.108 -2.230 20.678 1.00 97.19 192 CYS A CA 1
ATOM 1490 C C . CYS A 1 192 ? -12.777 -2.072 19.308 1.00 97.19 192 CYS A C 1
ATOM 1492 O O . CYS A 1 192 ? -12.457 -2.770 18.348 1.00 97.19 192 CYS A O 1
ATOM 1494 N N . ARG A 1 193 ? -13.694 -1.109 19.194 1.00 96.12 193 ARG A N 1
ATOM 1495 C CA . ARG A 1 193 ? -14.415 -0.825 17.941 1.00 96.12 193 ARG A CA 1
ATOM 1496 C C . ARG A 1 193 ? -13.709 0.200 17.052 1.00 96.12 193 ARG A C 1
ATOM 1498 O O . ARG A 1 193 ? -14.293 0.636 16.067 1.00 96.12 193 ARG A O 1
ATOM 1505 N N . ASN A 1 194 ? -12.476 0.579 17.392 1.00 97.44 194 ASN A N 1
ATOM 1506 C CA . ASN A 1 194 ? -11.753 1.610 16.662 1.00 97.44 194 ASN A CA 1
ATOM 1507 C C . ASN A 1 194 ? -11.486 1.183 15.210 1.00 97.44 194 ASN A C 1
ATOM 1509 O O . ASN A 1 194 ? -11.032 0.063 14.944 1.00 97.44 194 ASN A O 1
ATOM 1513 N N . VAL A 1 195 ? -11.746 2.102 14.289 1.00 97.06 195 VAL A N 1
ATOM 1514 C CA . VAL A 1 195 ? -11.462 1.991 12.860 1.00 97.06 195 VAL A CA 1
ATOM 1515 C C . VAL A 1 195 ? -10.794 3.295 12.460 1.00 97.06 195 VAL A C 1
ATOM 1517 O O . VAL A 1 195 ? -11.260 4.362 12.849 1.00 97.06 195 VAL A O 1
ATOM 1520 N N . TRP A 1 196 ? -9.704 3.221 11.707 1.00 96.38 196 TRP A N 1
ATOM 1521 C CA . TRP A 1 196 ? -8.972 4.409 11.282 1.00 96.38 196 TRP A CA 1
ATOM 1522 C C . TRP A 1 196 ? -8.436 4.253 9.865 1.00 96.38 196 TRP A C 1
ATOM 1524 O O . TRP A 1 196 ? -8.294 3.147 9.341 1.00 96.38 196 TRP A O 1
ATOM 1534 N N . THR A 1 197 ? -8.145 5.381 9.234 1.00 93.94 197 THR A N 1
ATOM 1535 C CA . THR A 1 197 ? -7.480 5.455 7.933 1.00 93.94 197 THR A CA 1
ATOM 1536 C C . THR A 1 197 ? -6.124 6.108 8.098 1.00 93.94 197 THR A C 1
ATOM 1538 O O . THR A 1 197 ? -5.966 7.002 8.925 1.00 93.94 197 THR A O 1
ATOM 1541 N N . SER A 1 198 ? -5.162 5.709 7.278 1.00 92.12 198 SER A N 1
ATOM 1542 C CA . SER A 1 198 ? -3.851 6.335 7.230 1.00 92.12 198 SER A CA 1
ATOM 1543 C C . SER A 1 198 ? -3.472 6.642 5.789 1.00 92.12 198 SER A C 1
ATOM 1545 O O . SER A 1 198 ? -3.493 5.764 4.923 1.00 92.12 198 SER A O 1
ATOM 1547 N N . GLY A 1 199 ? -3.112 7.902 5.542 1.00 89.25 199 GLY A N 1
ATOM 1548 C CA . GLY A 1 199 ? -2.517 8.330 4.275 1.00 89.25 199 GLY A CA 1
ATOM 1549 C C . GLY A 1 199 ? -1.054 7.897 4.118 1.00 89.25 199 GLY A C 1
ATOM 1550 O O . GLY A 1 199 ? -0.508 7.990 3.018 1.00 89.25 199 GLY A O 1
ATOM 1551 N N . ILE A 1 200 ? -0.433 7.428 5.208 1.00 90.81 200 ILE A N 1
ATOM 1552 C CA . ILE A 1 200 ? 0.973 7.032 5.284 1.00 90.81 200 ILE A CA 1
ATOM 1553 C C . ILE A 1 200 ? 1.057 5.672 5.978 1.00 90.81 200 ILE A C 1
ATOM 1555 O O . ILE A 1 200 ? 1.195 5.566 7.195 1.00 90.81 200 ILE A O 1
ATOM 1559 N N . VAL A 1 201 ? 0.962 4.615 5.180 1.00 95.38 201 VAL A N 1
ATOM 1560 C CA . VAL A 1 201 ? 1.290 3.249 5.591 1.00 95.38 201 VAL A CA 1
ATOM 1561 C C . VAL A 1 201 ? 2.647 2.906 4.995 1.00 95.38 201 VAL A C 1
ATOM 1563 O O . VAL A 1 201 ? 2.784 2.891 3.774 1.00 95.38 201 VAL A O 1
ATOM 1566 N N . ALA A 1 202 ? 3.650 2.661 5.833 1.00 97.19 202 ALA A N 1
ATOM 1567 C CA . ALA A 1 202 ? 4.992 2.346 5.363 1.00 97.19 202 ALA A CA 1
ATOM 1568 C C . ALA A 1 202 ? 5.002 1.055 4.532 1.00 97.19 202 ALA A C 1
ATOM 1570 O O . ALA A 1 202 ? 4.366 0.057 4.887 1.00 97.19 202 ALA A O 1
ATOM 1571 N N . ALA A 1 203 ? 5.732 1.076 3.425 1.00 97.50 203 ALA A N 1
ATOM 1572 C CA . ALA A 1 203 ? 5.893 -0.046 2.524 1.00 97.50 203 ALA A CA 1
ATOM 1573 C C . ALA A 1 203 ? 7.327 -0.095 1.992 1.00 97.50 203 ALA A C 1
ATOM 1575 O O . ALA A 1 203 ? 7.792 0.839 1.349 1.00 97.50 203 ALA A O 1
ATOM 1576 N N . MET A 1 204 ? 7.999 -1.217 2.191 1.00 97.75 204 MET A N 1
ATOM 1577 C CA . MET A 1 204 ? 9.312 -1.487 1.625 1.00 97.75 204 MET A CA 1
ATOM 1578 C C . MET A 1 204 ? 9.127 -2.302 0.344 1.00 97.75 204 MET A C 1
ATOM 1580 O O . MET A 1 204 ? 8.713 -3.463 0.397 1.00 97.75 204 MET A O 1
ATOM 1584 N N . VAL A 1 205 ? 9.407 -1.695 -0.811 1.00 98.06 205 VAL A N 1
ATOM 1585 C CA . VAL A 1 205 ? 9.431 -2.399 -2.102 1.00 98.06 205 VAL A CA 1
ATOM 1586 C C . VAL A 1 205 ? 10.817 -3.002 -2.264 1.00 98.06 205 VAL A C 1
ATOM 1588 O O . VAL A 1 205 ? 11.793 -2.257 -2.319 1.00 98.06 205 VAL A O 1
ATOM 1591 N N . ARG A 1 206 ? 10.905 -4.328 -2.348 1.00 97.75 206 ARG A N 1
ATOM 1592 C CA . ARG A 1 206 ? 12.169 -5.069 -2.451 1.00 97.75 206 ARG A CA 1
ATOM 1593 C C . ARG A 1 206 ? 12.365 -5.601 -3.861 1.00 97.75 206 ARG A C 1
ATOM 1595 O O . ARG A 1 206 ? 11.384 -6.000 -4.495 1.00 97.75 206 ARG A O 1
ATOM 1602 N N . ARG A 1 207 ? 13.607 -5.602 -4.338 1.00 96.81 207 ARG A N 1
ATOM 1603 C CA . ARG A 1 207 ? 13.997 -6.167 -5.634 1.00 96.81 207 ARG A CA 1
ATOM 1604 C C . ARG A 1 207 ? 14.882 -7.389 -5.442 1.00 96.81 207 ARG A C 1
ATOM 1606 O O . ARG A 1 207 ? 15.660 -7.455 -4.498 1.00 96.81 207 ARG A O 1
ATOM 1613 N N . TYR A 1 208 ? 14.809 -8.289 -6.406 1.00 95.44 208 TYR A N 1
ATOM 1614 C CA . TYR A 1 208 ? 15.693 -9.439 -6.529 1.00 95.44 208 TYR A CA 1
ATOM 1615 C C . TYR A 1 208 ? 16.120 -9.535 -7.993 1.00 95.44 208 TYR A C 1
ATOM 1617 O O . TYR A 1 208 ? 15.276 -9.389 -8.875 1.00 95.44 208 TYR A O 1
ATOM 1625 N N . ASN A 1 209 ? 17.400 -9.748 -8.266 1.00 91.81 209 ASN A N 1
ATOM 1626 C CA . ASN A 1 209 ? 17.994 -9.688 -9.599 1.00 91.81 209 ASN A CA 1
ATOM 1627 C C . ASN A 1 209 ? 18.211 -11.076 -10.218 1.00 91.81 209 ASN A C 1
ATOM 1629 O O . ASN A 1 209 ? 18.405 -11.168 -11.428 1.00 91.81 209 ASN A O 1
ATOM 1633 N N . HIS A 1 210 ? 18.163 -12.147 -9.422 1.00 84.56 210 HIS A N 1
ATOM 1634 C CA . HIS A 1 210 ? 18.438 -13.509 -9.880 1.00 84.56 210 HIS A CA 1
ATOM 1635 C C . HIS A 1 210 ? 17.185 -14.401 -9.834 1.00 84.56 210 HIS A C 1
ATOM 1637 O O . HIS A 1 210 ? 16.498 -14.426 -8.812 1.00 84.56 210 HIS A O 1
ATOM 1643 N N . PRO A 1 211 ? 16.875 -15.161 -10.908 1.00 85.31 211 PRO A N 1
ATOM 1644 C CA . PRO A 1 211 ? 17.519 -15.172 -12.235 1.00 85.31 211 PRO A CA 1
ATOM 1645 C C . PRO A 1 211 ? 17.150 -13.967 -13.126 1.00 85.31 211 PRO A C 1
ATOM 1647 O O . PRO A 1 211 ? 17.747 -13.780 -14.180 1.00 85.31 211 PRO A O 1
ATOM 1650 N N . GLN A 1 212 ? 16.165 -13.166 -12.719 1.00 91.50 212 GLN A N 1
ATOM 1651 C CA . GLN A 1 212 ? 15.701 -11.956 -13.401 1.00 91.50 212 GLN A CA 1
ATOM 1652 C C . GLN A 1 212 ? 15.113 -10.983 -12.374 1.00 91.50 212 GLN A C 1
ATOM 1654 O O . GLN A 1 212 ? 14.816 -11.391 -11.247 1.00 91.50 212 GLN A O 1
ATOM 1659 N N . LEU A 1 213 ? 14.881 -9.725 -12.773 1.00 95.31 213 LEU A N 1
ATOM 1660 C CA . LEU A 1 213 ? 14.241 -8.736 -11.905 1.00 95.31 213 LEU A CA 1
ATOM 1661 C C . LEU A 1 213 ? 12.867 -9.237 -11.438 1.00 95.31 213 LEU A C 1
ATOM 1663 O O . LEU A 1 213 ? 11.932 -9.356 -12.225 1.00 95.31 213 LEU A O 1
ATOM 1667 N N . SER A 1 214 ? 12.739 -9.474 -10.141 1.00 97.06 214 SER A N 1
ATOM 1668 C CA . SER A 1 214 ? 11.487 -9.785 -9.460 1.00 97.06 214 SER A CA 1
ATOM 1669 C C . SER A 1 214 ? 11.338 -8.897 -8.231 1.00 97.06 214 SER A C 1
ATOM 1671 O O . SER A 1 214 ? 12.280 -8.219 -7.811 1.00 97.06 214 SER A O 1
ATOM 1673 N N . TYR A 1 215 ? 10.135 -8.843 -7.668 1.00 98.12 215 TYR A N 1
ATOM 1674 C CA . TYR A 1 215 ? 9.858 -7.940 -6.556 1.00 98.12 215 TYR A CA 1
ATOM 1675 C C . TYR A 1 215 ? 8.888 -8.539 -5.551 1.00 98.12 215 TYR A C 1
ATOM 1677 O O . TYR A 1 215 ? 8.057 -9.383 -5.876 1.00 98.12 215 TYR A O 1
ATOM 1685 N N . ASN A 1 216 ? 8.917 -8.011 -4.337 1.00 97.94 216 ASN A N 1
ATOM 1686 C CA . ASN A 1 216 ? 7.775 -8.079 -3.438 1.00 97.94 216 ASN A CA 1
ATOM 1687 C C . ASN A 1 216 ? 7.695 -6.803 -2.603 1.00 97.94 216 ASN A C 1
ATOM 1689 O O . ASN A 1 216 ? 8.457 -5.854 -2.804 1.00 97.94 216 ASN A O 1
ATOM 1693 N N . VAL A 1 217 ? 6.719 -6.747 -1.701 1.00 98.25 217 VAL A N 1
ATOM 1694 C CA . VAL A 1 217 ? 6.512 -5.568 -0.865 1.00 98.25 217 VAL A CA 1
ATOM 1695 C C . VAL A 1 217 ? 6.156 -5.995 0.543 1.00 98.25 217 VAL A C 1
ATOM 1697 O O . VAL A 1 217 ? 5.142 -6.670 0.735 1.00 98.25 217 VAL A O 1
ATOM 1700 N N . LYS A 1 218 ? 6.939 -5.541 1.521 1.00 97.81 218 LYS A N 1
ATOM 1701 C CA . LYS A 1 218 ? 6.549 -5.560 2.932 1.00 97.81 218 LYS A CA 1
ATOM 1702 C C . LYS A 1 218 ? 5.748 -4.309 3.225 1.00 97.81 218 LYS A C 1
ATOM 1704 O O . LYS A 1 218 ? 6.283 -3.210 3.173 1.00 97.81 218 LYS A O 1
ATOM 1709 N N . VAL A 1 219 ? 4.468 -4.464 3.530 1.00 98.12 219 VAL A N 1
ATOM 1710 C CA . VAL A 1 219 ? 3.632 -3.351 3.985 1.00 98.12 219 VAL A CA 1
ATOM 1711 C C . VAL A 1 219 ? 3.459 -3.467 5.486 1.00 98.12 219 VAL A C 1
ATOM 1713 O O . VAL A 1 219 ? 2.894 -4.451 5.973 1.00 98.12 219 VAL A O 1
ATOM 1716 N N . PHE A 1 220 ? 3.938 -2.467 6.211 1.00 98.12 220 PHE A N 1
ATOM 1717 C CA . PHE A 1 220 ? 3.925 -2.454 7.663 1.00 98.12 220 PHE A CA 1
ATOM 1718 C C . PHE A 1 220 ? 2.547 -2.066 8.194 1.00 98.12 220 PHE A C 1
ATOM 1720 O O . PHE A 1 220 ? 1.848 -1.211 7.654 1.00 98.12 220 PHE A O 1
ATOM 1727 N N . ASN A 1 221 ? 2.144 -2.735 9.262 1.00 97.75 221 ASN A N 1
ATOM 1728 C CA . ASN A 1 221 ? 0.868 -2.532 9.918 1.00 97.75 221 ASN A CA 1
ATOM 1729 C C . ASN A 1 221 ? 0.932 -1.323 10.870 1.00 97.75 221 ASN A C 1
ATOM 1731 O O . ASN A 1 221 ? 1.989 -0.747 11.127 1.00 97.75 221 ASN A O 1
ATOM 1735 N N . GLN A 1 222 ? -0.219 -0.943 11.411 1.00 97.25 222 GLN A N 1
ATOM 1736 C CA . GLN A 1 222 ? -0.332 0.092 12.431 1.00 97.25 222 GLN A CA 1
ATOM 1737 C C . GLN A 1 222 ? -1.076 -0.448 13.648 1.00 97.25 222 GLN A C 1
ATOM 1739 O O . GLN A 1 222 ? -1.884 -1.379 13.559 1.00 97.25 222 GLN A O 1
ATOM 1744 N N . ARG A 1 223 ? -0.798 0.144 14.803 1.00 97.81 223 ARG A N 1
ATOM 1745 C CA . ARG A 1 223 ? -1.441 -0.166 16.074 1.00 97.81 223 ARG A CA 1
ATOM 1746 C C . ARG A 1 223 ? -2.584 0.796 16.335 1.00 97.81 223 ARG A C 1
ATOM 1748 O O . ARG A 1 223 ? -2.554 1.964 15.970 1.00 97.81 223 ARG A O 1
ATOM 1755 N N . CYS A 1 224 ? -3.614 0.275 16.980 1.00 97.31 224 CYS A N 1
ATOM 1756 C CA . CYS A 1 224 ? -4.729 1.067 17.453 1.00 97.31 224 CYS A CA 1
ATOM 1757 C C . CYS A 1 224 ? -4.269 1.965 18.604 1.00 97.31 224 CYS A C 1
ATOM 1759 O O . CYS A 1 224 ? -3.857 1.447 19.640 1.00 97.31 224 CYS A O 1
ATOM 1761 N N . ARG A 1 225 ? -4.449 3.279 18.468 1.00 95.56 225 ARG A N 1
ATOM 1762 C CA . ARG A 1 225 ? -4.122 4.267 19.507 1.00 95.56 225 ARG A CA 1
ATOM 1763 C C . ARG A 1 225 ? -4.756 3.981 20.876 1.00 95.56 225 ARG A C 1
ATOM 1765 O O . ARG A 1 225 ? -4.167 4.276 21.904 1.00 95.56 225 ARG A O 1
ATOM 1772 N N . ASN A 1 226 ? -5.943 3.369 20.908 1.00 96.00 226 ASN A N 1
ATOM 1773 C CA . ASN A 1 226 ? -6.688 3.188 22.162 1.00 96.00 226 ASN A CA 1
ATOM 1774 C C . ASN A 1 226 ? -6.244 1.969 22.980 1.00 96.00 226 ASN A C 1
ATOM 1776 O O . ASN A 1 226 ? -6.460 1.933 24.184 1.00 96.00 226 ASN A O 1
ATOM 1780 N N . CYS A 1 227 ? -5.730 0.920 22.335 1.00 96.56 227 CYS A N 1
ATOM 1781 C CA . CYS A 1 227 ? -5.426 -0.343 23.027 1.00 96.56 227 CYS A CA 1
ATOM 1782 C C . CYS A 1 227 ? -4.140 -1.021 22.552 1.00 96.56 227 CYS A C 1
ATOM 1784 O O . CYS A 1 227 ? -3.883 -2.168 22.907 1.00 96.56 227 CYS A O 1
ATOM 1786 N N . ASN A 1 228 ? -3.368 -0.346 21.699 1.00 97.06 228 ASN A N 1
ATOM 1787 C CA . ASN A 1 228 ? -2.087 -0.776 21.146 1.00 97.06 228 ASN A CA 1
ATOM 1788 C C . ASN A 1 228 ? -2.096 -2.121 20.377 1.00 97.06 228 ASN A C 1
ATOM 1790 O O . ASN A 1 228 ? -1.052 -2.643 19.974 1.00 97.06 228 ASN A O 1
ATOM 1794 N N . ALA A 1 229 ? -3.280 -2.692 20.137 1.00 97.62 229 ALA A N 1
ATOM 1795 C CA . ALA A 1 229 ? -3.452 -3.887 19.325 1.00 97.62 229 ALA A CA 1
ATOM 1796 C C . ALA A 1 229 ? -3.233 -3.566 17.840 1.00 97.62 229 ALA A C 1
ATOM 1798 O O . ALA A 1 229 ? -3.637 -2.507 17.359 1.00 97.62 229 ALA A O 1
ATOM 1799 N N . LEU A 1 230 ? -2.643 -4.502 17.094 1.00 97.94 230 LEU A N 1
ATOM 1800 C CA . LEU A 1 230 ? -2.446 -4.361 15.650 1.00 97.94 230 LEU A CA 1
ATOM 1801 C C . LEU A 1 230 ? -3.780 -4.231 14.901 1.00 97.94 230 LEU A C 1
ATOM 1803 O O . LEU A 1 230 ? -4.792 -4.827 15.284 1.00 97.94 230 LEU A O 1
ATOM 1807 N N . GLY A 1 231 ? -3.777 -3.480 13.807 1.00 96.56 231 GLY A N 1
ATOM 1808 C CA . GLY A 1 231 ? -4.911 -3.375 12.904 1.00 96.56 231 GLY A CA 1
ATOM 1809 C C . GLY A 1 231 ? -5.087 -4.617 12.027 1.00 96.56 231 GLY A C 1
ATOM 1810 O O . GLY A 1 231 ? -4.139 -5.308 11.656 1.00 96.56 231 GLY A O 1
ATOM 1811 N N . ILE A 1 232 ? -6.330 -4.890 11.654 1.00 96.75 232 ILE A N 1
ATOM 1812 C CA . ILE A 1 232 ? -6.673 -5.665 10.467 1.00 96.75 232 ILE A CA 1
ATOM 1813 C C . ILE A 1 232 ? -6.587 -4.680 9.303 1.00 96.75 232 ILE A C 1
ATOM 1815 O O . ILE A 1 232 ? -7.474 -3.840 9.137 1.00 96.75 232 ILE A O 1
ATOM 1819 N N . MET A 1 233 ? -5.480 -4.744 8.568 1.00 96.88 233 MET A N 1
ATOM 1820 C CA . MET A 1 233 ? -5.141 -3.790 7.517 1.00 96.88 233 MET A CA 1
ATOM 1821 C C . MET A 1 233 ? -5.854 -4.113 6.200 1.00 96.88 233 MET A C 1
ATOM 1823 O O . MET A 1 233 ? -5.917 -5.264 5.769 1.00 96.88 233 MET A O 1
ATOM 1827 N N . LYS A 1 234 ? -6.336 -3.068 5.528 1.00 97.19 234 LYS A N 1
ATOM 1828 C CA . LYS A 1 234 ? -6.785 -3.084 4.137 1.00 97.19 234 LYS A CA 1
ATOM 1829 C C . LYS A 1 234 ? -6.154 -1.904 3.409 1.00 97.19 234 LYS A C 1
ATOM 1831 O O . LYS A 1 234 ? -6.464 -0.757 3.726 1.00 97.19 234 LYS A O 1
ATOM 1836 N N . ILE A 1 235 ? -5.299 -2.185 2.434 1.00 97.44 235 ILE A N 1
ATOM 1837 C CA . ILE A 1 235 ? -4.632 -1.151 1.636 1.00 97.44 235 ILE A CA 1
ATOM 1838 C C . ILE A 1 235 ? -5.421 -0.772 0.384 1.00 97.44 235 ILE A C 1
ATOM 1840 O O . ILE A 1 235 ? -6.206 -1.567 -0.136 1.00 97.44 235 ILE A O 1
ATOM 1844 N N . ASP A 1 236 ? -5.199 0.447 -0.098 1.00 96.94 236 ASP A N 1
ATOM 1845 C CA . ASP A 1 236 ? -5.701 0.903 -1.388 1.00 96.94 236 ASP A CA 1
ATOM 1846 C C . ASP A 1 236 ? -4.895 0.255 -2.521 1.00 96.94 236 ASP A C 1
ATOM 1848 O O . ASP A 1 236 ? -3.732 0.590 -2.752 1.00 96.94 236 ASP A O 1
ATOM 1852 N N . THR A 1 237 ? -5.519 -0.697 -3.217 1.00 97.12 237 THR A N 1
ATOM 1853 C CA . THR A 1 237 ? -4.873 -1.488 -4.270 1.00 97.12 237 THR A CA 1
ATOM 1854 C C . THR A 1 237 ? -4.370 -0.636 -5.433 1.00 97.12 237 THR A C 1
ATOM 1856 O O . THR A 1 237 ? -3.326 -0.958 -5.990 1.00 97.12 237 THR A O 1
ATOM 1859 N N . ASN A 1 238 ? -5.064 0.449 -5.801 1.00 95.06 238 ASN A N 1
ATOM 1860 C CA . ASN A 1 238 ? -4.641 1.278 -6.931 1.00 95.06 238 ASN A CA 1
ATOM 1861 C C . ASN A 1 238 ? -3.383 2.072 -6.572 1.00 95.06 238 ASN A C 1
ATOM 1863 O O . ASN A 1 238 ? -2.401 2.024 -7.305 1.00 95.06 238 ASN A O 1
ATOM 1867 N N . ILE A 1 239 ? -3.381 2.722 -5.404 1.00 94.69 239 ILE A N 1
ATOM 1868 C CA . ILE A 1 239 ? -2.214 3.471 -4.915 1.00 94.69 239 ILE A CA 1
ATOM 1869 C C . ILE A 1 239 ? -1.031 2.538 -4.650 1.00 94.69 239 ILE A C 1
ATOM 1871 O O . ILE A 1 239 ? 0.109 2.887 -4.954 1.00 94.69 239 ILE A O 1
ATOM 1875 N N . TYR A 1 240 ? -1.286 1.342 -4.113 1.00 97.69 240 TYR A N 1
ATOM 1876 C CA . TYR A 1 240 ? -0.269 0.302 -3.986 1.00 97.69 240 TYR A CA 1
ATOM 1877 C C . TYR A 1 240 ? 0.327 -0.045 -5.355 1.00 97.69 240 TYR A C 1
ATOM 1879 O O . TYR A 1 240 ? 1.535 0.089 -5.543 1.00 97.69 240 TYR A O 1
ATOM 1887 N N . ALA A 1 241 ? -0.509 -0.423 -6.325 1.00 98.00 241 ALA A N 1
ATOM 1888 C CA . ALA A 1 241 ? -0.050 -0.846 -7.642 1.00 98.00 241 ALA A CA 1
ATOM 1889 C C . ALA A 1 241 ? 0.692 0.273 -8.385 1.00 98.00 241 ALA A C 1
ATOM 1891 O O . ALA A 1 241 ? 1.744 0.027 -8.966 1.00 98.00 241 ALA A O 1
ATOM 1892 N N . GLU A 1 242 ? 0.193 1.508 -8.321 1.00 96.31 242 GLU A N 1
ATOM 1893 C CA . GLU A 1 242 ? 0.831 2.686 -8.906 1.00 96.31 242 GLU A CA 1
ATOM 1894 C C . GLU A 1 242 ? 2.227 2.925 -8.319 1.00 96.31 242 GLU A C 1
ATOM 1896 O O . GLU A 1 242 ? 3.203 3.016 -9.064 1.00 96.31 242 GLU A O 1
ATOM 1901 N N . ARG A 1 243 ? 2.351 2.997 -6.986 1.00 95.88 243 ARG A N 1
ATOM 1902 C CA . ARG A 1 243 ? 3.626 3.315 -6.321 1.00 95.88 243 ARG A CA 1
ATOM 1903 C C . ARG A 1 243 ? 4.658 2.202 -6.485 1.00 95.88 243 ARG A C 1
ATOM 1905 O O . ARG A 1 243 ? 5.841 2.500 -6.660 1.00 95.88 243 ARG A O 1
ATOM 1912 N N . VAL A 1 244 ? 4.214 0.947 -6.467 1.00 98.00 244 VAL A N 1
ATOM 1913 C CA . VAL A 1 244 ? 5.062 -0.230 -6.691 1.00 98.00 244 VAL A CA 1
ATOM 1914 C C . VAL A 1 244 ? 5.520 -0.291 -8.144 1.00 98.00 244 VAL A C 1
ATOM 1916 O O . VAL A 1 244 ? 6.723 -0.330 -8.391 1.00 98.00 244 VAL A O 1
ATOM 1919 N N . ALA A 1 245 ? 4.601 -0.193 -9.111 1.00 97.94 245 ALA A N 1
ATOM 1920 C CA . ALA A 1 245 ? 4.951 -0.188 -10.529 1.00 97.94 245 ALA A CA 1
ATOM 1921 C C . ALA A 1 245 ? 5.896 0.969 -10.866 1.00 97.94 245 ALA A C 1
ATOM 1923 O O . ALA A 1 245 ? 6.893 0.770 -11.551 1.00 97.94 245 ALA A O 1
ATOM 1924 N N . ARG A 1 246 ? 5.647 2.166 -10.320 1.00 96.56 246 ARG A N 1
ATOM 1925 C CA . ARG A 1 246 ? 6.539 3.320 -10.473 1.00 96.56 246 ARG A CA 1
ATOM 1926 C C . ARG A 1 246 ? 7.960 3.013 -10.000 1.00 96.56 246 ARG A C 1
ATOM 1928 O O . ARG A 1 246 ? 8.913 3.412 -10.660 1.00 96.56 246 ARG A O 1
ATOM 1935 N N . GLN A 1 247 ? 8.113 2.320 -8.871 1.00 97.56 247 GLN A N 1
ATOM 1936 C CA . GLN A 1 247 ? 9.431 1.944 -8.362 1.00 97.56 247 GLN A CA 1
ATOM 1937 C C . GLN A 1 247 ? 10.115 0.889 -9.238 1.00 97.56 247 GLN A C 1
ATOM 1939 O O . GLN A 1 247 ? 11.308 1.008 -9.502 1.00 97.56 247 GLN A O 1
ATOM 1944 N N . ILE A 1 248 ? 9.363 -0.095 -9.731 1.00 98.06 248 ILE A N 1
ATOM 1945 C CA . ILE A 1 248 ? 9.884 -1.115 -10.648 1.00 98.06 248 ILE A CA 1
ATOM 1946 C C . ILE A 1 248 ? 10.354 -0.467 -11.956 1.00 98.06 248 ILE A C 1
ATOM 1948 O O . ILE A 1 248 ? 11.450 -0.763 -12.417 1.00 98.06 248 ILE A O 1
ATOM 1952 N N . LYS A 1 249 ? 9.591 0.481 -12.515 1.00 97.38 249 LYS A N 1
ATOM 1953 C CA . LYS A 1 249 ? 9.994 1.249 -13.705 1.00 97.38 249 LYS A CA 1
ATOM 1954 C C . LYS A 1 249 ? 11.318 1.981 -13.509 1.00 97.38 249 LYS A C 1
ATOM 1956 O O . LYS A 1 249 ? 12.174 1.925 -14.382 1.00 97.38 249 LYS A O 1
ATOM 1961 N N . ILE A 1 250 ? 11.517 2.593 -12.338 1.00 96.38 250 ILE A N 1
ATOM 1962 C CA . ILE A 1 250 ? 12.798 3.222 -11.981 1.00 96.38 250 ILE A CA 1
ATOM 1963 C C . ILE A 1 250 ? 13.934 2.189 -11.999 1.00 96.38 250 ILE A C 1
ATOM 1965 O O . ILE A 1 250 ? 14.997 2.476 -12.538 1.00 96.38 250 ILE A O 1
ATOM 1969 N N . TRP A 1 251 ? 13.724 0.988 -11.453 1.00 97.00 251 TRP A N 1
ATOM 1970 C CA . TRP A 1 251 ? 14.737 -0.074 -11.494 1.00 97.00 251 TRP A CA 1
ATOM 1971 C C . TRP A 1 251 ? 15.005 -0.608 -12.903 1.00 97.00 251 TRP A C 1
ATOM 1973 O O . TRP A 1 251 ? 16.145 -0.949 -13.197 1.00 97.00 251 TRP A O 1
ATOM 1983 N N . LYS A 1 252 ? 13.995 -0.629 -13.779 1.00 95.44 252 LYS A N 1
ATOM 1984 C CA . LYS A 1 252 ? 14.149 -0.961 -15.204 1.00 95.44 252 LYS A CA 1
ATOM 1985 C C . LYS A 1 252 ? 14.795 0.163 -16.028 1.00 95.44 252 LYS A C 1
ATOM 1987 O O . LYS A 1 252 ? 15.056 -0.037 -17.207 1.00 95.44 252 LYS A O 1
ATOM 1992 N N . GLY A 1 253 ? 15.018 1.344 -15.445 1.00 95.19 253 GLY A N 1
ATOM 1993 C CA . GLY A 1 253 ? 15.483 2.524 -16.179 1.00 95.19 253 GLY A CA 1
ATOM 1994 C C . GLY A 1 253 ? 14.433 3.119 -17.126 1.00 95.19 253 GLY A C 1
ATOM 1995 O O . GLY A 1 253 ? 14.774 3.907 -18.004 1.00 95.19 253 GLY A O 1
ATOM 1996 N N . GLU A 1 254 ? 13.156 2.763 -16.965 1.00 95.06 254 GLU A N 1
ATOM 1997 C CA . GLU A 1 254 ? 12.071 3.318 -17.772 1.00 95.06 254 GLU A CA 1
ATOM 1998 C C . GLU A 1 254 ? 11.790 4.782 -17.373 1.00 95.06 254 GLU A C 1
ATOM 2000 O O . GLU A 1 254 ? 11.836 5.126 -16.184 1.00 95.06 254 GLU A O 1
ATOM 2005 N N . PRO A 1 255 ? 11.435 5.661 -18.329 1.00 91.88 255 PRO A N 1
ATOM 2006 C CA . PRO A 1 255 ? 11.029 7.025 -18.021 1.00 91.88 255 PRO A CA 1
ATOM 2007 C C . PRO A 1 255 ? 9.796 7.055 -17.113 1.00 91.88 255 PRO A C 1
ATOM 2009 O O . PRO A 1 255 ? 8.736 6.515 -17.432 1.00 91.88 255 PRO A O 1
ATOM 2012 N N . VAL A 1 256 ? 9.920 7.739 -15.978 1.00 93.06 256 VAL A N 1
ATOM 2013 C CA . VAL A 1 256 ? 8.834 7.918 -15.015 1.00 93.06 256 VAL A CA 1
ATOM 2014 C C . VAL A 1 256 ? 8.610 9.411 -14.789 1.00 93.06 256 VAL A C 1
ATOM 2016 O O . VAL A 1 256 ? 9.538 10.097 -14.349 1.00 93.06 256 VAL A O 1
ATOM 2019 N N . PRO A 1 257 ? 7.386 9.929 -15.008 1.00 86.56 257 PRO A N 1
ATOM 2020 C CA . PRO A 1 257 ? 7.073 11.318 -14.714 1.00 86.56 257 PRO A CA 1
ATOM 2021 C C . PRO A 1 257 ? 7.419 11.694 -13.269 1.00 86.56 257 PRO A C 1
ATOM 2023 O O . PRO A 1 257 ? 7.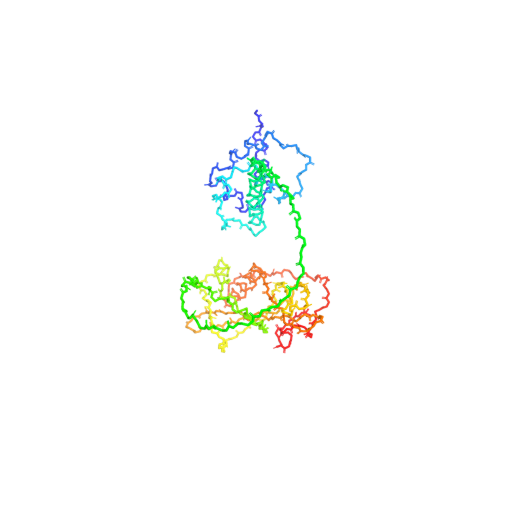205 10.930 -12.310 1.00 86.56 257 PRO A O 1
ATOM 2026 N N . ARG A 1 258 ? 7.951 12.905 -13.096 1.00 82.69 258 ARG A N 1
ATOM 2027 C CA . ARG A 1 258 ? 8.059 13.506 -11.767 1.00 82.69 258 ARG A CA 1
ATOM 2028 C C . ARG A 1 258 ? 6.648 13.830 -11.297 1.00 82.69 258 ARG A C 1
ATOM 2030 O O . ARG A 1 258 ? 5.943 14.599 -11.940 1.00 82.69 258 ARG A O 1
ATOM 2037 N N . VAL A 1 259 ? 6.245 13.221 -10.188 1.00 78.12 259 VAL A N 1
ATOM 2038 C CA . VAL A 1 259 ? 4.976 13.556 -9.545 1.00 78.12 259 VAL A CA 1
ATOM 2039 C C . VAL A 1 259 ? 5.221 14.830 -8.738 1.00 78.12 259 VAL A C 1
ATOM 2041 O O . VAL A 1 259 ? 6.135 14.820 -7.907 1.00 78.12 259 VAL A O 1
ATOM 2044 N N . PRO A 1 260 ? 4.474 15.920 -8.978 1.00 73.19 260 PRO A N 1
ATOM 2045 C CA . PRO A 1 260 ? 4.592 17.115 -8.162 1.00 73.19 260 PRO A CA 1
ATOM 2046 C C . PRO A 1 260 ? 4.279 16.759 -6.708 1.00 73.19 260 PRO A C 1
ATOM 2048 O O . PRO A 1 260 ? 3.268 16.119 -6.411 1.00 73.19 260 PRO A O 1
ATOM 2051 N N . TYR A 1 261 ? 5.171 17.141 -5.800 1.00 70.50 261 TYR A N 1
ATOM 2052 C CA . TYR A 1 261 ? 4.954 16.945 -4.376 1.00 70.50 261 TYR A CA 1
ATOM 2053 C C . TYR A 1 261 ? 4.105 18.098 -3.844 1.00 70.50 261 TYR A C 1
ATOM 2055 O O . TYR A 1 261 ? 4.546 19.246 -3.808 1.00 70.50 261 TYR A O 1
ATOM 2063 N N . PHE A 1 262 ? 2.877 17.789 -3.436 1.00 68.69 262 PHE A N 1
ATOM 2064 C CA . PHE A 1 262 ? 1.998 18.746 -2.774 1.00 68.69 262 PHE A CA 1
ATOM 2065 C C . PHE A 1 262 ? 1.992 18.460 -1.275 1.00 68.69 262 PHE A C 1
ATOM 2067 O O . PHE A 1 262 ? 1.459 17.434 -0.844 1.00 68.69 262 PHE A O 1
ATOM 2074 N N . LYS A 1 263 ? 2.541 19.383 -0.474 1.00 68.75 263 LYS A N 1
ATOM 2075 C CA . LYS A 1 263 ? 2.404 19.334 0.986 1.00 68.75 263 LYS A CA 1
ATOM 2076 C C . LYS A 1 263 ? 0.939 19.546 1.347 1.00 68.75 263 LYS A C 1
ATOM 2078 O O . LYS A 1 263 ? 0.424 20.659 1.270 1.00 68.75 263 LYS A O 1
ATOM 2083 N N . LYS A 1 264 ? 0.260 18.473 1.745 1.00 71.75 264 LYS A N 1
ATOM 2084 C CA . LYS A 1 264 ? -1.050 18.569 2.390 1.00 71.75 264 LYS A CA 1
ATOM 2085 C C . LYS A 1 264 ? -0.829 18.687 3.890 1.00 71.75 264 LYS A C 1
ATOM 2087 O O . LYS A 1 264 ? -0.039 17.937 4.451 1.00 71.75 264 LYS A O 1
ATOM 2092 N N . LYS A 1 265 ? -1.545 19.604 4.543 1.00 76.00 265 LYS A N 1
ATOM 2093 C CA . LYS A 1 265 ? -1.607 19.632 6.007 1.00 76.00 265 LYS A CA 1
ATOM 2094 C C . LYS A 1 265 ? -2.371 18.391 6.469 1.00 76.00 265 LYS A C 1
ATOM 2096 O O . LYS A 1 265 ? -3.589 18.331 6.327 1.00 76.00 265 LYS A O 1
ATOM 2101 N N . THR A 1 266 ? -1.652 17.396 6.968 1.00 77.25 266 THR A N 1
ATOM 2102 C CA . THR A 1 266 ? -2.216 16.211 7.621 1.00 77.25 266 THR A CA 1
ATOM 2103 C C . THR A 1 266 ? -1.869 16.237 9.106 1.00 77.25 266 THR A C 1
ATOM 2105 O O . THR A 1 266 ? -0.905 16.905 9.486 1.00 77.25 266 THR A O 1
ATOM 2108 N N . PRO A 1 267 ? -2.622 15.524 9.961 1.00 80.44 267 PRO A N 1
ATOM 2109 C CA . PRO A 1 267 ? -2.181 15.266 11.326 1.00 80.44 267 PRO A CA 1
ATOM 2110 C C . PRO A 1 267 ? -0.757 14.685 11.343 1.00 80.44 267 PRO A C 1
ATOM 2112 O O . PRO A 1 267 ? -0.383 13.998 10.382 1.00 80.44 267 PRO A O 1
ATOM 2115 N N . PRO A 1 268 ? 0.024 14.949 12.405 1.00 83.00 268 PRO A N 1
ATOM 2116 C CA . PRO A 1 268 ? 1.359 14.384 12.540 1.00 83.00 268 PRO A CA 1
ATOM 2117 C C . PRO A 1 268 ? 1.288 12.857 12.518 1.00 83.00 268 PRO A C 1
ATOM 2119 O O . PRO A 1 268 ? 0.318 12.250 12.983 1.00 83.00 268 PRO A O 1
ATOM 2122 N N . HIS A 1 269 ? 2.315 12.237 11.950 1.00 88.19 269 HIS A N 1
ATOM 2123 C CA . HIS A 1 269 ? 2.407 10.791 11.921 1.00 88.19 269 HIS A CA 1
ATOM 2124 C C . HIS A 1 269 ? 2.664 10.239 13.326 1.00 88.19 269 HIS A C 1
ATOM 2126 O O . HIS A 1 269 ? 3.557 10.696 14.033 1.00 88.19 269 HIS A O 1
ATOM 2132 N N . GLU A 1 270 ? 1.882 9.243 13.742 1.00 90.62 270 GLU A N 1
ATOM 2133 C CA . GLU A 1 270 ? 2.033 8.624 15.061 1.00 90.62 270 GLU A CA 1
ATOM 2134 C C . GLU A 1 270 ? 3.084 7.502 15.014 1.00 90.62 270 GLU A C 1
ATOM 2136 O O . GLU A 1 270 ? 2.759 6.316 14.911 1.00 90.62 270 GLU A O 1
ATOM 2141 N N . THR A 1 271 ? 4.359 7.885 15.096 1.00 91.88 271 THR A N 1
ATOM 2142 C CA . THR A 1 271 ? 5.540 7.004 15.012 1.00 91.88 271 THR A CA 1
ATOM 2143 C C . THR A 1 271 ? 5.464 5.803 15.964 1.00 91.88 271 THR A C 1
ATOM 2145 O O . THR A 1 271 ? 5.772 4.676 15.576 1.00 91.88 271 THR A O 1
ATOM 2148 N N . GLU A 1 272 ? 4.964 5.999 17.187 1.00 93.12 272 GLU A N 1
ATOM 2149 C CA . GLU A 1 272 ? 4.811 4.940 18.200 1.00 93.12 272 GLU A CA 1
ATOM 2150 C C . GLU A 1 272 ? 3.796 3.852 17.814 1.00 93.12 272 GLU A C 1
ATOM 2152 O O . GLU A 1 272 ? 3.876 2.705 18.272 1.00 93.12 272 GLU A O 1
ATOM 2157 N N . HIS A 1 273 ? 2.846 4.181 16.938 1.00 95.88 273 HIS A N 1
ATOM 2158 C CA . HIS A 1 273 ? 1.813 3.264 16.466 1.00 95.88 273 HIS A CA 1
ATOM 2159 C C . HIS A 1 273 ? 2.115 2.699 15.072 1.00 95.88 273 HIS A C 1
ATOM 2161 O O . HIS A 1 273 ? 1.381 1.831 14.601 1.00 95.88 273 HIS A O 1
ATOM 2167 N N . CYS A 1 274 ? 3.189 3.130 14.412 1.00 96.75 274 CYS A N 1
ATOM 2168 C CA . CYS A 1 274 ? 3.568 2.670 13.080 1.00 96.75 274 CYS A CA 1
ATOM 2169 C C . CYS A 1 274 ? 4.637 1.570 13.153 1.00 96.75 274 CYS A C 1
ATOM 2171 O O . CYS A 1 274 ? 5.760 1.810 13.593 1.00 96.75 274 CYS A O 1
ATOM 2173 N N . GLU A 1 275 ? 4.332 0.359 12.672 1.00 97.94 275 GLU A N 1
ATOM 2174 C CA . GLU A 1 275 ? 5.327 -0.727 12.660 1.00 97.94 275 GLU A CA 1
ATOM 2175 C C . GLU A 1 275 ? 6.463 -0.452 11.664 1.00 97.94 275 GLU A C 1
ATOM 2177 O O . GLU A 1 275 ? 7.566 -0.955 11.847 1.00 97.94 275 GLU A O 1
ATOM 2182 N N . GLY A 1 276 ? 6.223 0.384 10.650 1.00 96.69 276 GLY A N 1
ATOM 2183 C CA . GLY A 1 276 ? 7.261 0.817 9.717 1.00 96.69 276 GLY A CA 1
ATOM 2184 C C . GLY A 1 276 ? 8.262 1.767 10.359 1.00 96.69 276 GLY A C 1
ATOM 2185 O O . GLY A 1 276 ? 9.456 1.602 10.154 1.00 96.69 276 GLY A O 1
ATOM 2186 N N . CYS A 1 277 ? 7.803 2.714 11.183 1.00 95.81 277 CYS A N 1
ATOM 2187 C CA . CYS A 1 277 ? 8.696 3.576 11.960 1.00 95.81 277 CYS A CA 1
ATOM 2188 C C . CYS A 1 277 ? 9.555 2.762 12.925 1.00 95.81 277 CYS A C 1
ATOM 2190 O O . CYS A 1 277 ? 10.764 2.955 12.981 1.00 95.81 277 CYS A O 1
ATOM 2192 N N . LYS A 1 278 ? 8.948 1.802 13.633 1.00 95.94 278 LYS A N 1
ATOM 2193 C CA . LYS A 1 278 ? 9.677 0.900 14.540 1.00 95.94 278 LYS A CA 1
ATOM 2194 C C . LYS A 1 278 ? 10.720 0.049 13.825 1.00 95.94 278 LYS A C 1
ATOM 2196 O O . LYS A 1 278 ? 11.718 -0.313 14.432 1.00 95.94 278 LYS A O 1
ATOM 2201 N N . ALA A 1 279 ? 10.475 -0.270 12.557 1.00 95.06 279 ALA A N 1
ATOM 2202 C CA . ALA A 1 279 ? 11.405 -1.001 11.709 1.00 95.06 279 ALA A CA 1
ATOM 2203 C C . ALA A 1 279 ? 12.397 -0.093 10.954 1.00 95.06 279 ALA A C 1
ATOM 2205 O O . ALA A 1 279 ? 13.267 -0.618 10.274 1.00 95.06 279 ALA A O 1
ATOM 2206 N N . GLY A 1 280 ? 12.284 1.239 11.047 1.00 94.75 280 GLY A N 1
ATOM 2207 C CA . GLY A 1 280 ? 13.169 2.181 10.348 1.00 94.75 280 GLY A CA 1
ATOM 2208 C C . GLY A 1 280 ? 12.856 2.412 8.861 1.00 94.75 280 GLY A C 1
ATOM 2209 O O . GLY A 1 280 ? 13.722 2.881 8.133 1.00 94.75 280 GLY A O 1
ATOM 2210 N N . HIS A 1 281 ? 11.634 2.112 8.405 1.00 94.00 281 HIS A N 1
ATOM 2211 C CA . HIS A 1 281 ? 11.232 2.121 6.984 1.00 94.00 281 HIS A CA 1
ATOM 2212 C C . HIS A 1 281 ? 10.105 3.107 6.648 1.00 94.00 281 HIS A C 1
ATOM 2214 O O . HIS A 1 281 ? 9.345 2.914 5.695 1.00 94.00 281 HIS A O 1
ATOM 2220 N N . CYS A 1 282 ? 9.920 4.144 7.465 1.00 90.62 282 CYS A N 1
ATOM 2221 C CA . CYS A 1 282 ? 8.861 5.128 7.265 1.00 90.62 282 CYS A CA 1
ATOM 2222 C C . CYS A 1 282 ? 9.423 6.549 7.214 1.00 90.62 282 CYS A C 1
ATOM 2224 O O . CYS A 1 282 ? 10.087 6.986 8.148 1.00 90.62 282 CYS A O 1
ATOM 2226 N N . HIS A 1 283 ? 9.091 7.272 6.144 1.00 75.94 283 HIS A N 1
ATOM 2227 C CA . HIS A 1 283 ? 9.497 8.662 5.907 1.00 75.94 283 HIS A CA 1
ATOM 2228 C C . HIS A 1 283 ? 8.295 9.597 6.037 1.00 75.94 283 HIS A C 1
ATOM 2230 O O . HIS A 1 283 ? 7.918 10.282 5.091 1.00 75.94 283 HIS A O 1
ATOM 2236 N N . ALA A 1 284 ? 7.592 9.535 7.164 1.00 67.00 284 ALA A N 1
ATOM 2237 C CA . ALA A 1 284 ? 6.376 10.320 7.339 1.00 67.00 284 ALA A CA 1
ATOM 2238 C C . ALA A 1 284 ? 6.631 11.827 7.546 1.00 67.00 284 ALA A C 1
ATOM 2240 O O . ALA A 1 284 ? 5.693 12.611 7.406 1.00 67.00 284 ALA A O 1
ATOM 2241 N N . ASP A 1 285 ? 7.882 12.201 7.830 1.00 52.75 285 ASP A N 1
ATOM 2242 C CA . ASP A 1 285 ? 8.308 13.565 8.160 1.00 52.75 285 ASP A CA 1
ATOM 2243 C C . ASP A 1 285 ? 9.040 14.296 7.003 1.00 52.75 285 ASP A C 1
ATOM 2245 O O . ASP A 1 285 ? 9.470 15.435 7.185 1.00 52.75 285 ASP A O 1
ATOM 2249 N N . GLU A 1 286 ? 9.161 13.681 5.812 1.00 42.59 286 GLU A N 1
ATOM 2250 C CA . GLU A 1 286 ? 9.752 14.278 4.586 1.00 42.59 286 GLU A CA 1
ATOM 2251 C C . GLU A 1 286 ? 8.701 14.767 3.565 1.00 42.59 286 GLU A C 1
ATOM 2253 O O . GLU A 1 286 ? 8.853 15.902 3.052 1.00 42.59 286 GLU A O 1
#

Mean predicted aligned error: 19.49 Å

Organism: NCBI:txid3140254

Sequence (286 aa):
MLSLSIIEAFKLAIPSATTRKMTSLGLWEQVLSNLAEGLTAANINDAEDIFRQLLAHMPREQLNRLDMGNYNRTERRFIDEERVNRARARADLAATNQPAPSQTQTSSSDTNASGPPPVHNHDGQASNPSSAQPTTPRASKKKPQSWYMYPQYHPQVAERVADVPFNPSDADDDGYKDKNVIGSFKCSNRGCRNVWTSGIVAAMVRRYNHPQLSYNVKVFNQRCRNCNALGIMKIDTNIYAERVARQIKIWKGEPVPRVPYFKKKTPPHETEHCEGCKAGHCHADE